Protein 7TVW (pdb70)

Solvent-accessible surface area: 10903 Å² total; per-residue (Å²): 93,40,20,92,27,0,22,24,99,74,58,42,81,46,169,89,15,0,0,0,0,0,3,16,0,7,16,28,58,16,2,88,74,0,23,74,53,0,28,144,39,0,50,0,0,4,0,2,0,18,1,0,18,34,4,171,64,52,109,83,15,68,68,92,102,6,103,44,7,66,22,0,0,67,10,0,16,42,0,0,92,80,50,189,16,38,71,0,8,0,0,0,1,7,1,0,0,2,2,0,0,10,0,2,56,73,75,73,88,18,6,62,35,0,0,0,0,0,0,1,0,42,8,18,38,53,173,133,13,109,0,35,28,82,59,142,51,7,85,84,31,24,92,38,2,49,94,87,22,109,45,18,0,57,98,27,0,64,98,2,4,4,98,136,28,78,128,0,14,97,100,8,20,122,12,0,77,99,5,66,58,118,7,0,52,16,0,0,118,27,3,17,35,10,69,29,59,148,30,0,39,104,0,75,11,45,0,26,0,0,1,0,13,102,12,74,16,1,24,59,47,0,0,115,40,0,63,116,98,9,165,19,172,24,51,27,28,56,8,153,81,0,66,5,10,10,1,0,8,23,4,49,123,76,0,10,35,11,0,139,148,32,9,150,47

GO terms:
  GO:0005634 nucleus (C, IDA)
  GO:0005737 cytoplasm (C, IDA)

Radius of gyration: 16.85 Å; Cα contacts (8 Å, |Δi|>4): 579; chains: 1; bounding box: 44×42×41 Å

Sequence (265 aa):
GLASSAMNAKIIGSGERSMVLAHGFGGDQSVWDKIIPVLSQSFKVLVFDWLFSGAIKDQTLYDPSKYNSLDVFSDDLIALMEELKFGPVVFVGHSMSGVIGCAASIKRPDLFTNLLLLIAASPRYINSEDYKKGGFESKDIDTIITSIGSNNYEAWAVDFSSFVVDSRDSLSVQRFEKSSLKKMMKPETALALAKIVFGSDEREILGQVSVPCCHVIQPGNNDVVVPVSVAYFMQEKIKGKSSTVEIIEDAIGHFPQMTSHLELLGVMRRLLEF

Nearest PDB structures (foldseek):
  7tvw-assembly1_A  TM=1.004E+00  e=8.094E-56  Arabidopsis thaliana
  7ukb-assembly1_A  TM=9.855E-01  e=6.164E-35  synthetic construct
  4dnp-assembly1_A  TM=9.836E-01  e=6.057E-33  Petunia x hybrida
  6uh8-assembly1_A  TM=9.847E-01  e=6.824E-33  Petunia x hybrida
  6uh9-assembly2_B  TM=9.784E-01  e=9.756E-33  Petunia x hybrida

Secondary structure (DSSP, 8-state):
-HHHHTT-EEEE-SS-EEEEE--TT--GGGGTTTHHHHHHHSEEEE---TTSTT-S-TT---TTT--STHHHHHHHHHHHHHTT--SEEEEEETHHHHHHHHHHHH-GGGEEEEEEES--S--B--SS---SB-HHHHHHHHHHHTT-HHHHHHHHHHHHB-TT-HHHHHHHHHHHHHS-HHHHHHHHHHHHT---GGGGGG--S-EEEEEEEE-TTS-HHHHHHHHHH-SS-EEEEEEEEEEBS-HHHHSHHHHHHHHHHHHT-

Organism: Arabidopsis thaliana (NCBI:txid3702)

Foldseek 3Di:
DLCVQFVKDWAADDDAAEEEAEDALAAQCLLVVPVVVVNPPYRYIGTHDLQWLPGPDNVPDDLVQVVALQSVLVSVVVNCVVVVHALHAYEYAESGQVSVQSNCLVPVRNYQEYEYALYFQAQDDDPVDHNQDHPVVLVVLLVCLVPPNLVSLLVVLCQFADPVCVVSSVNSSVRNVSGDSVSSSSVSCRRHGGHSLQSQLSRAREYEYEYELEESRGDPVRSVSSCVNHNHHYYYHYLNPGYGRRCSNVVVVSVVVVVCVVVVD

InterPro domains:
  IPR000073 Alpha/beta hydrolase fold-1 [PF00561] (26-258)
  IPR029058 Alpha/Beta hydrolase fold [G3DSA:3.40.50.1820] (7-272)
  IPR029058 Alpha/Beta hydrolase fold [SSF53474] (16-271)

B-factor: mean 20.91, std 11.45, range [6.43, 103.46]

Structure (mmCIF, N/CA/C/O backbone):
data_7TVW
#
_entry.id   7TVW
#
_cell.length_a   79.560
_cell.length_b   84.590
_cell.length_c   76.880
_cell.angle_alpha   90.000
_cell.angle_beta   90.000
_cell.angle_gamma   90.000
#
_symmetry.space_group_name_H-M   'C 2 2 21'
#
loop_
_entity.id
_entity.type
_entity.pdbx_description
1 polymer 'Alpha/beta-Hydrolases superfamily protein'
2 water water
#
loop_
_atom_site.group_PDB
_atom_site.id
_atom_site.type_symbol
_atom_site.label_atom_id
_atom_site.label_alt_id
_atom_site.label_comp_id
_atom_site.label_asym_id
_atom_site.label_entity_id
_atom_site.label_seq_id
_atom_site.pdbx_PDB_ins_code
_atom_site.Cartn_x
_atom_site.Cartn_y
_atom_site.Cartn_z
_atom_site.occupancy
_atom_site.B_iso_or_equiv
_atom_site.auth_seq_id
_atom_site.auth_comp_id
_atom_site.auth_asym_id
_atom_site.auth_atom_id
_atom_site.pdbx_PDB_model_num
ATOM 1 N N . GLY A 1 11 ? -0.159 -2.906 -3.757 1.00 42.79 9 GLY A N 1
ATOM 2 C CA . GLY A 1 11 ? 0.384 -4.235 -3.967 1.00 42.12 9 GLY A CA 1
ATOM 3 C C . GLY A 1 11 ? -0.640 -5.169 -4.586 1.00 44.82 9 GLY A C 1
ATOM 4 O O . GLY A 1 11 ? -0.398 -6.382 -4.705 1.00 29.04 9 GLY A O 1
ATOM 5 N N . LEU A 1 12 ? -1.779 -4.610 -4.998 1.00 21.99 10 LEU A N 1
ATOM 6 C CA . LEU A 1 12 ? -2.859 -5.447 -5.519 1.00 17.89 10 LEU A CA 1
ATOM 7 C C . LEU A 1 12 ? -2.487 -6.063 -6.866 1.00 15.54 10 LEU A C 1
ATOM 8 O O . LEU A 1 12 ? -2.816 -7.222 -7.126 1.00 15.83 10 LEU A O 1
ATOM 13 N N . ALA A 1 13 ? -1.797 -5.310 -7.722 1.00 15.33 11 ALA A N 1
ATOM 14 C CA . ALA A 1 13 ? -1.507 -5.833 -9.064 1.00 14.72 11 ALA A CA 1
ATOM 15 C C . ALA A 1 13 ? -0.682 -7.119 -9.029 1.00 18.63 11 ALA A C 1
ATOM 16 O O . ALA A 1 13 ? -0.964 -8.059 -9.766 1.00 15.53 11 ALA A O 1
ATOM 18 N N . SER A 1 14 ? 0.314 -7.187 -8.155 1.00 15.60 12 SER A N 1
ATOM 19 C CA A SER A 1 14 ? 1.159 -8.367 -8.053 0.36 14.81 12 SER A CA 1
ATOM 20 C CA B SER A 1 14 ? 1.147 -8.381 -8.099 0.64 14.76 12 SER A CA 1
ATOM 21 C C . SER A 1 14 ? 0.388 -9.552 -7.479 1.00 14.99 12 SER A C 1
ATOM 22 O O . SER A 1 14 ? 0.441 -10.659 -7.998 1.00 16.36 12 SER A O 1
ATOM 27 N N . ALA A 1 15 ? -0.330 -9.307 -6.388 1.00 16.95 13 ALA A N 1
ATOM 28 C CA . ALA A 1 15 ? -1.074 -10.377 -5.736 1.00 16.54 13 ALA A CA 1
ATOM 29 C C . ALA A 1 15 ? -2.157 -10.953 -6.638 1.00 14.33 13 ALA A C 1
ATOM 30 O O . ALA A 1 15 ? -2.365 -12.169 -6.676 1.00 15.60 13 ALA A O 1
ATOM 32 N N . MET A 1 16 ? -2.819 -10.075 -7.393 1.00 13.59 14 MET A N 1
ATOM 33 C CA . MET A 1 16 ? -3.903 -10.489 -8.286 1.00 12.89 14 MET A CA 1
ATOM 34 C C . MET A 1 16 ? -3.420 -10.887 -9.683 1.00 15.37 14 MET A C 1
ATOM 35 O O . MET A 1 16 ? -4.238 -11.095 -10.585 1.00 14.66 14 MET A O 1
ATOM 40 N N . ASN A 1 17 ? -2.105 -11.016 -9.855 1.00 12.94 15 ASN A N 1
ATOM 41 C CA . ASN A 1 17 ? -1.524 -11.478 -11.128 1.00 10.09 15 ASN A CA 1
ATOM 42 C C . ASN A 1 17 ? -2.048 -10.654 -12.305 1.00 13.50 15 ASN A C 1
ATOM 43 O O . ASN A 1 17 ? -2.347 -11.182 -13.375 1.00 12.77 15 ASN A O 1
ATOM 48 N N . ALA A 1 18 ? -2.153 -9.348 -12.085 1.00 12.00 16 ALA A N 1
ATOM 49 C CA . ALA A 1 18 ? -2.761 -8.458 -13.062 1.00 12.54 16 ALA A CA 1
ATOM 50 C C . ALA A 1 18 ? -1.825 -8.242 -14.236 1.00 15.07 16 ALA A C 1
ATOM 51 O O . ALA A 1 18 ? -0.615 -8.076 -14.065 1.00 14.86 16 ALA A O 1
ATOM 53 N N . LYS A 1 19 ? -2.416 -8.240 -15.427 1.00 14.26 17 LYS A N 1
ATOM 54 C CA . LYS A 1 19 ? -1.681 -8.049 -16.670 1.00 15.34 17 LYS A CA 1
ATOM 55 C C . LYS A 1 19 ? -2.508 -7.168 -17.575 1.00 12.17 17 LYS A C 1
ATOM 56 O O . LYS A 1 19 ? -3.722 -7.320 -17.633 1.00 12.18 17 LYS A O 1
ATOM 62 N N . ILE A 1 20 ? -1.852 -6.263 -18.294 1.00 12.30 18 ILE A N 1
ATOM 63 C CA . ILE A 1 20 ? -2.544 -5.510 -19.347 1.00 13.17 18 ILE A CA 1
ATOM 64 C C . ILE A 1 20 ? -2.053 -6.018 -20.688 1.00 13.05 18 ILE A C 1
ATOM 65 O O . ILE A 1 20 ? -0.876 -5.918 -20.983 1.00 13.08 18 ILE A O 1
ATOM 70 N N . ILE A 1 21 ? -2.972 -6.583 -21.469 1.00 11.70 19 ILE A N 1
ATOM 71 C CA . ILE A 1 21 ? -2.643 -7.297 -22.700 1.00 11.92 19 ILE A CA 1
ATOM 72 C C . ILE A 1 21 ? -3.168 -6.520 -23.898 1.00 15.93 19 ILE A C 1
ATOM 73 O O . ILE A 1 21 ? -4.347 -6.211 -23.966 1.00 19.14 19 ILE A O 1
ATOM 78 N N . GLY A 1 22 ? -2.293 -6.192 -24.840 1.00 14.99 20 GLY A N 1
ATOM 79 C CA . GLY A 1 22 ? -2.741 -5.472 -26.019 1.00 15.51 20 GLY A CA 1
ATOM 80 C C . GLY A 1 22 ? -2.289 -4.028 -26.025 1.00 15.99 20 GLY A C 1
ATOM 81 O O . GLY A 1 22 ? -1.427 -3.632 -25.243 1.00 22.63 20 GLY A O 1
ATOM 82 N N . SER A 1 23 ? -2.881 -3.225 -26.900 1.00 17.22 21 SER A N 1
ATOM 83 C CA . SER A 1 23 ? -2.453 -1.842 -27.042 1.00 13.56 21 SER A CA 1
ATOM 84 C C . SER A 1 23 ? -3.572 -0.972 -27.591 1.00 14.08 21 SER A C 1
ATOM 85 O O . SER A 1 23 ? -4.635 -1.466 -27.967 1.00 20.70 21 SER A O 1
ATOM 88 N N . GLY A 1 24 ? -3.322 0.327 -27.634 1.00 18.61 22 GLY A N 1
ATOM 89 C CA . GLY A 1 24 ? -4.251 1.227 -28.283 1.00 17.76 22 GLY A CA 1
ATOM 90 C C . GLY A 1 24 ? -5.060 2.048 -27.317 1.00 18.97 22 GLY A C 1
ATOM 91 O O . GLY A 1 24 ? -4.801 2.042 -26.112 1.00 25.40 22 GLY A O 1
ATOM 92 N N . GLU A 1 25 ? -6.067 2.735 -27.841 1.00 19.37 23 GLU A N 1
ATOM 93 C CA . GLU A 1 25 ? -6.808 3.690 -27.033 1.00 23.06 23 GLU A CA 1
ATOM 94 C C . GLU A 1 25 ? -8.083 3.154 -26.388 1.00 17.18 23 GLU A C 1
ATOM 95 O O . GLU A 1 25 ? -8.730 3.872 -25.627 1.00 25.50 23 GLU A O 1
ATOM 101 N N . ARG A 1 26 ? -8.436 1.903 -26.653 1.00 14.30 24 ARG A N 1
ATOM 102 C CA . ARG A 1 26 ? -9.621 1.327 -26.043 1.00 13.92 24 ARG A CA 1
ATOM 103 C C . ARG A 1 26 ? -9.194 0.453 -24.874 1.00 14.99 24 ARG A C 1
ATOM 104 O O . ARG A 1 26 ? -8.250 -0.316 -24.995 1.00 20.32 24 ARG A O 1
ATOM 112 N N . SER A 1 27 ? -9.868 0.591 -23.736 1.00 11.95 25 SER A N 1
ATOM 113 C CA . SER A 1 27 ? -9.507 -0.174 -22.556 1.00 11.55 25 SER A CA 1
ATOM 114 C C . SER A 1 27 ? -10.635 -1.088 -22.138 1.00 12.50 25 SER A C 1
ATOM 115 O O . SER A 1 27 ? -11.806 -0.697 -22.138 1.00 12.82 25 SER A O 1
ATOM 118 N N . MET A 1 28 ? -10.267 -2.307 -21.760 1.00 11.91 26 MET A N 1
ATOM 119 C CA . MET A 1 28 ? -11.223 -3.328 -21.373 1.00 10.46 26 MET A CA 1
ATOM 120 C C . MET A 1 28 ? -10.720 -4.044 -20.128 1.00 12.18 26 MET A C 1
ATOM 121 O O . MET A 1 28 ? -9.517 -4.112 -19.896 1.00 12.56 26 MET A O 1
ATOM 126 N N . VAL A 1 29 ? -11.650 -4.553 -19.321 1.00 11.40 27 VAL A N 1
ATOM 127 C CA . VAL A 1 29 ? -11.328 -5.418 -18.184 1.00 9.52 27 VAL A CA 1
ATOM 128 C C . VAL A 1 29 ? -12.092 -6.727 -18.353 1.00 10.27 27 VAL A C 1
ATOM 129 O O . VAL A 1 29 ? -13.277 -6.691 -18.676 1.00 11.30 27 VAL A O 1
ATOM 133 N N . LEU A 1 30 ? -11.417 -7.870 -18.179 1.00 10.59 28 LEU A N 1
ATOM 134 C CA . LEU A 1 30 ? -12.084 -9.173 -18.149 1.00 10.78 28 LEU A CA 1
ATOM 135 C C . LEU A 1 30 ? -11.975 -9.707 -16.743 1.00 11.61 28 LEU A C 1
ATOM 136 O O . LEU A 1 30 ? -10.866 -9.868 -16.239 1.00 12.46 28 LEU A O 1
ATOM 141 N N . ALA A 1 31 ? -13.118 -9.985 -16.115 1.00 10.96 29 ALA A N 1
ATOM 142 C CA . ALA A 1 31 ? -13.156 -10.416 -14.725 1.00 10.09 29 ALA A CA 1
ATOM 143 C C . ALA A 1 31 ? -13.842 -11.779 -14.610 1.00 10.50 29 ALA A C 1
ATOM 144 O O . ALA A 1 31 ? -15.031 -11.918 -14.920 1.00 11.48 29 ALA A O 1
ATOM 146 N N . HIS A 1 32 ? -13.088 -12.779 -14.155 1.00 10.45 30 HIS A N 1
ATOM 147 C CA . HIS A 1 32 ? -13.586 -14.152 -14.048 1.00 11.97 30 HIS A CA 1
ATOM 148 C C . HIS A 1 32 ? -14.557 -14.314 -12.878 1.00 12.36 30 HIS A C 1
ATOM 149 O O . HIS A 1 32 ? -14.717 -13.407 -12.034 1.00 11.98 30 HIS A O 1
ATOM 156 N N . GLY A 1 33 ? -15.200 -15.477 -12.828 1.00 11.98 31 GLY A N 1
ATOM 157 C CA . GLY A 1 33 ? -16.205 -15.765 -11.822 1.00 13.42 31 GLY A CA 1
ATOM 158 C C . GLY A 1 33 ? -15.780 -16.739 -10.735 1.00 11.26 31 GLY A C 1
ATOM 159 O O . GLY A 1 33 ? -14.592 -17.016 -10.529 1.00 11.58 31 GLY A O 1
ATOM 160 N N . PHE A 1 34 ? -16.780 -17.290 -10.054 1.00 12.24 32 PHE A N 1
ATOM 161 C CA . PHE A 1 34 ? -16.571 -18.203 -8.944 1.00 14.03 32 PHE A CA 1
ATOM 162 C C . PHE A 1 34 ? -15.623 -19.343 -9.275 1.00 14.29 32 PHE A C 1
ATOM 163 O O . PHE A 1 34 ? -15.817 -20.056 -10.254 1.00 16.56 32 PHE A O 1
ATOM 171 N N . GLY A 1 35 ? -14.587 -19.489 -8.458 1.00 16.85 33 GLY A N 1
ATOM 172 C CA . GLY A 1 35 ? -13.701 -20.629 -8.562 1.00 26.21 33 GLY A CA 1
ATOM 173 C C . GLY A 1 35 ? -12.693 -20.584 -9.685 1.00 24.96 33 GLY A C 1
ATOM 174 O O . GLY A 1 35 ? -11.927 -21.522 -9.878 1.00 29.19 33 GLY A O 1
ATOM 175 N N . GLY A 1 36 ? -12.680 -19.494 -10.440 1.00 15.71 34 GLY A N 1
ATOM 176 C CA . GLY A 1 36 ? -11.851 -19.445 -11.620 1.00 16.43 34 GLY A CA 1
ATOM 177 C C . GLY A 1 36 ? -10.548 -18.706 -11.469 1.00 13.65 34 GLY A C 1
ATOM 178 O O . GLY A 1 36 ? -10.037 -18.507 -10.363 1.00 14.65 34 GLY A O 1
ATOM 179 N N . ASP A 1 37 ? -10.009 -18.317 -12.618 1.00 14.10 35 ASP A N 1
ATOM 180 C CA . ASP A 1 37 ? -8.804 -17.527 -12.710 1.00 12.81 35 ASP A CA 1
ATOM 181 C C . ASP A 1 37 ? -8.790 -16.924 -14.107 1.00 14.82 35 ASP A C 1
ATOM 182 O O . ASP A 1 37 ? -9.681 -17.199 -14.923 1.00 13.13 35 ASP A O 1
ATOM 187 N N . GLN A 1 38 ? -7.800 -16.094 -14.388 1.00 12.94 36 GLN A N 1
ATOM 188 C CA . GLN A 1 38 ? -7.817 -15.337 -15.628 1.00 10.63 36 GLN A CA 1
ATOM 189 C C . GLN A 1 38 ? -7.675 -16.194 -16.880 1.00 12.33 36 GLN A C 1
ATOM 190 O O . GLN A 1 38 ? -7.953 -15.717 -17.977 1.00 12.53 36 GLN A O 1
ATOM 196 N N . SER A 1 39 ? -7.235 -17.442 -16.724 1.00 12.17 37 SER A N 1
ATOM 197 C CA . SER A 1 39 ? -7.060 -18.306 -17.895 1.00 12.29 37 SER A CA 1
ATOM 198 C C . SER A 1 39 ? -8.385 -18.697 -18.508 1.00 13.86 37 SER A C 1
ATOM 199 O O . SER A 1 39 ? -8.408 -19.212 -19.629 1.00 11.57 37 SER A O 1
ATOM 202 N N . VAL A 1 40 ? -9.495 -18.435 -17.821 1.00 11.58 38 VAL A N 1
ATOM 203 C CA . VAL A 1 40 ? -10.808 -18.699 -18.402 1.00 11.22 38 VAL A CA 1
ATOM 204 C C . VAL A 1 40 ? -11.038 -17.885 -19.678 1.00 12.56 38 VAL A C 1
ATOM 205 O O . VAL A 1 40 ? -11.896 -18.214 -20.497 1.00 13.71 38 VAL A O 1
ATOM 209 N N . TRP A 1 41 ? -10.255 -16.825 -19.848 1.00 10.13 39 TRP A N 1
ATOM 210 C CA . TRP A 1 41 ? -10.412 -15.916 -20.974 1.00 10.26 39 TRP A CA 1
ATOM 211 C C . TRP A 1 41 ? -9.510 -16.286 -22.141 1.00 11.87 39 TRP A C 1
ATOM 212 O O . TRP A 1 41 ? -9.474 -15.567 -23.125 1.00 11.71 39 TRP A O 1
ATOM 223 N N . ASP A 1 42 ? -8.778 -17.387 -22.021 1.00 12.77 40 ASP A N 1
ATOM 224 C CA . ASP A 1 42 ? -7.726 -17.693 -22.985 1.00 13.05 40 ASP A CA 1
ATOM 225 C C . ASP A 1 42 ? -8.212 -17.758 -24.435 1.00 13.33 40 ASP A C 1
ATOM 226 O O . ASP A 1 42 ? -7.490 -17.345 -25.341 1.00 15.36 40 ASP A O 1
ATOM 231 N N . LYS A 1 43 ? -9.421 -18.247 -24.667 1.00 10.54 41 LYS A N 1
ATOM 232 C CA . LYS A 1 43 ? -9.849 -18.362 -26.071 1.00 11.82 41 LYS A CA 1
ATOM 233 C C . LYS A 1 43 ? -10.199 -17.029 -26.720 1.00 12.19 41 LYS A C 1
ATOM 234 O O . LYS A 1 43 ? -10.095 -16.907 -27.940 1.00 14.43 41 LYS A O 1
ATOM 240 N N . ILE A 1 44 ? -10.618 -16.029 -25.948 1.00 11.25 42 ILE A N 1
ATOM 241 C CA . ILE A 1 44 ? -11.044 -14.777 -26.565 1.00 13.49 42 ILE A CA 1
ATOM 242 C C . ILE A 1 44 ? -10.028 -13.643 -26.420 1.00 11.50 42 ILE A C 1
ATOM 243 O O . ILE A 1 44 ? -10.115 -12.636 -27.127 1.00 12.67 42 ILE A O 1
ATOM 248 N N . ILE A 1 45 ? -9.047 -13.805 -25.530 1.00 11.73 43 ILE A N 1
ATOM 249 C CA . ILE A 1 45 ? -8.066 -12.745 -25.362 1.00 12.53 43 ILE A CA 1
ATOM 250 C C . ILE A 1 45 ? -7.222 -12.444 -26.637 1.00 14.56 43 ILE A C 1
ATOM 251 O O . ILE A 1 45 ? -6.900 -11.282 -26.874 1.00 14.95 43 ILE A O 1
ATOM 256 N N . PRO A 1 46 ? -6.923 -13.446 -27.495 1.00 14.86 44 PRO A N 1
ATOM 257 C CA . PRO A 1 46 ? -6.161 -13.063 -28.698 1.00 14.48 44 PRO A CA 1
ATOM 258 C C . PRO A 1 46 ? -6.893 -12.064 -29.587 1.00 16.51 44 PRO A C 1
ATOM 259 O O . PRO A 1 46 ? -6.295 -11.063 -29.990 1.00 18.13 44 PRO A O 1
ATOM 263 N N . VAL A 1 47 ? -8.172 -12.294 -29.856 1.00 14.75 45 VAL A N 1
ATOM 264 C CA . VAL A 1 47 ? -8.904 -11.365 -30.710 1.00 14.06 45 VAL A CA 1
ATOM 265 C C . VAL A 1 47 ? -9.136 -10.037 -29.992 1.00 13.98 45 VAL A C 1
ATOM 266 O O . VAL A 1 47 ? -8.922 -8.967 -30.564 1.00 14.43 45 VAL A O 1
ATOM 270 N N . LEU A 1 48 ? -9.506 -10.091 -28.717 1.00 12.93 46 LEU A N 1
ATOM 271 C CA . LEU A 1 48 ? -9.783 -8.849 -28.017 1.00 12.31 46 LEU A CA 1
ATOM 272 C C . LEU A 1 48 ? -8.535 -7.969 -27.935 1.00 14.72 46 LEU A C 1
ATOM 273 O O . LEU A 1 48 ? -8.643 -6.749 -28.003 1.00 13.58 46 LEU A O 1
ATOM 278 N N . SER A 1 49 ? -7.359 -8.584 -27.791 1.00 15.00 47 SER A N 1
ATOM 279 C CA . SER A 1 49 ? -6.134 -7.798 -27.628 1.00 15.42 47 SER A CA 1
ATOM 280 C C . SER A 1 49 ? -5.680 -7.151 -28.940 1.00 15.91 47 SER A C 1
ATOM 281 O O . SER A 1 49 ? -4.778 -6.310 -28.941 1.00 16.42 47 SER A O 1
ATOM 284 N N . GLN A 1 50 ? -6.333 -7.501 -30.046 1.00 16.59 48 GLN A N 1
ATOM 285 C CA . GLN A 1 50 ? -6.082 -6.819 -31.316 1.00 16.29 48 GLN A CA 1
ATOM 286 C C . GLN A 1 50 ? -6.730 -5.440 -31.343 1.00 16.38 48 GLN A C 1
ATOM 287 O O . GLN A 1 50 ? -6.285 -4.546 -32.069 1.00 19.80 48 GLN A O 1
ATOM 293 N N . SER A 1 51 ? -7.779 -5.270 -30.543 1.00 14.49 49 SER A N 1
ATOM 294 C CA . SER A 1 51 ? -8.598 -4.062 -30.589 1.00 13.50 49 SER A CA 1
ATOM 295 C C . SER A 1 51 ? -8.630 -3.262 -29.282 1.00 13.38 49 SER A C 1
ATOM 296 O O . SER A 1 51 ? -9.063 -2.112 -29.287 1.00 16.36 49 SER A O 1
ATOM 299 N N . PHE A 1 52 ? -8.190 -3.873 -28.179 1.00 12.29 50 PHE A N 1
ATOM 300 C CA . PHE A 1 52 ? -8.289 -3.290 -26.842 1.00 14.31 50 PHE A CA 1
ATOM 301 C C . PHE A 1 52 ? -6.998 -3.486 -26.078 1.00 11.26 50 PHE A C 1
ATOM 302 O O . PHE A 1 52 ? -6.281 -4.455 -26.337 1.00 13.40 50 PHE A O 1
ATOM 310 N N . LYS A 1 53 ? -6.727 -2.597 -25.119 1.00 13.21 51 LYS A N 1
ATOM 311 C CA . LYS A 1 53 ? -5.805 -2.901 -24.017 1.00 14.63 51 LYS A CA 1
ATOM 312 C C . LYS A 1 53 ? -6.666 -3.615 -23.013 1.00 12.42 51 LYS A C 1
ATOM 313 O O . LYS A 1 53 ? -7.657 -3.024 -22.559 1.00 13.96 51 LYS A O 1
ATOM 319 N N . VAL A 1 54 ? -6.308 -4.845 -22.668 1.00 12.96 52 VAL A N 1
ATOM 320 C CA . VAL A 1 54 ? -7.169 -5.672 -21.826 1.00 10.59 52 VAL A CA 1
ATOM 321 C C . VAL A 1 54 ? -6.529 -5.983 -20.483 1.00 10.96 52 VAL A C 1
ATOM 322 O O . VAL A 1 54 ? -5.504 -6.661 -20.428 1.00 12.88 52 VAL A O 1
ATOM 326 N N . LEU A 1 55 ? -7.153 -5.495 -19.415 1.00 10.70 53 LEU A N 1
ATOM 327 C CA . LEU A 1 55 ? -6.745 -5.848 -18.053 1.00 11.43 53 LEU A CA 1
ATOM 328 C C . LEU A 1 55 ? -7.371 -7.170 -17.659 1.00 11.10 53 LEU A C 1
ATOM 329 O O . LEU A 1 55 ? -8.588 -7.297 -17.690 1.00 11.27 53 LEU A O 1
ATOM 334 N N . VAL A 1 56 ? -6.538 -8.168 -17.363 1.00 10.16 54 VAL A N 1
ATOM 335 C CA . VAL A 1 56 ? -7.011 -9.440 -16.807 1.00 9.55 54 VAL A CA 1
ATOM 336 C C . VAL A 1 56 ? -6.336 -9.608 -15.455 1.00 9.09 54 VAL A C 1
ATOM 337 O O . VAL A 1 56 ? -5.265 -9.041 -15.209 1.00 12.73 54 VAL A O 1
ATOM 341 N N . PHE A 1 57 ? -6.966 -10.375 -14.574 1.00 10.97 55 PHE A N 1
ATOM 342 C CA . PHE A 1 57 ? -6.455 -10.551 -13.216 1.00 9.67 55 PHE A CA 1
ATOM 343 C C . PHE A 1 57 ? -7.154 -11.724 -12.577 1.00 12.27 55 PHE A C 1
ATOM 344 O O . PHE A 1 57 ? -8.149 -12.231 -13.100 1.00 12.24 55 PHE A O 1
ATOM 352 N N . ASP A 1 58 ? -6.647 -12.124 -11.412 1.00 10.66 56 ASP A N 1
ATOM 353 C CA . ASP A 1 58 ? -7.274 -13.151 -10.584 1.00 8.93 56 ASP A CA 1
ATOM 354 C C . ASP A 1 58 ? -7.859 -12.492 -9.356 1.00 9.90 56 ASP A C 1
ATOM 355 O O . ASP A 1 58 ? -7.150 -11.754 -8.676 1.00 12.47 56 ASP A O 1
ATOM 360 N N . TRP A 1 59 ? -9.135 -12.734 -9.063 1.00 9.68 57 TRP A N 1
ATOM 361 C CA . TRP A 1 59 ? -9.676 -12.291 -7.775 1.00 12.27 57 TRP A CA 1
ATOM 362 C C . TRP A 1 59 ? -8.906 -12.965 -6.636 1.00 10.27 57 TRP A C 1
ATOM 363 O O . TRP A 1 59 ? -8.381 -14.077 -6.800 1.00 9.70 57 TRP A O 1
ATOM 374 N N . LEU A 1 60 ? -8.842 -12.304 -5.478 1.00 11.27 58 LEU A N 1
ATOM 375 C CA . LEU A 1 60 ? -8.027 -12.837 -4.381 1.00 11.69 58 LEU A CA 1
ATOM 376 C C . LEU A 1 60 ? -8.523 -14.166 -3.774 1.00 12.44 58 LEU A C 1
ATOM 377 O O . LEU A 1 60 ? -7.782 -14.807 -3.029 1.00 14.69 58 LEU A O 1
ATOM 382 N N . PHE A 1 61 ? -9.715 -14.634 -4.144 1.00 12.21 59 PHE A N 1
ATOM 383 C CA . PHE A 1 61 ? -10.120 -15.996 -3.764 1.00 13.04 59 PHE A CA 1
ATOM 384 C C . PHE A 1 61 ? -9.538 -17.094 -4.654 1.00 13.31 59 PHE A C 1
ATOM 385 O O . PHE A 1 61 ? -9.657 -18.271 -4.347 1.00 12.96 59 PHE A O 1
ATOM 393 N N . SER A 1 62 ? -8.965 -16.712 -5.790 1.00 11.76 60 SER A N 1
ATOM 394 C CA . SER A 1 62 ? -8.593 -17.690 -6.809 1.00 11.98 60 SER A CA 1
ATOM 395 C C . SER A 1 62 ? -7.526 -18.662 -6.335 1.00 12.89 60 SER A C 1
ATOM 396 O O . SER A 1 62 ? -6.662 -18.306 -5.540 1.00 12.62 60 SER A O 1
ATOM 399 N N . GLY A 1 63 ? -7.568 -19.883 -6.865 1.00 12.93 61 GLY A N 1
ATOM 400 C CA . GLY A 1 63 ? -6.494 -20.830 -6.653 1.00 15.03 61 GLY A CA 1
ATOM 401 C C . GLY A 1 63 ? -5.184 -20.365 -7.262 1.00 14.17 61 GLY A C 1
ATOM 402 O O . GLY A 1 63 ? -4.115 -20.878 -6.924 1.00 17.04 61 GLY A O 1
ATOM 403 N N . ALA A 1 64 ? -5.255 -19.384 -8.159 1.00 14.56 62 ALA A N 1
ATOM 404 C CA . ALA A 1 64 ? -4.069 -18.877 -8.827 1.00 13.74 62 ALA A CA 1
ATOM 405 C C . ALA A 1 64 ? -3.294 -17.869 -8.001 1.00 13.41 62 ALA A C 1
ATOM 406 O O . ALA A 1 64 ? -2.187 -17.473 -8.378 1.00 16.71 62 ALA A O 1
ATOM 408 N N . ILE A 1 65 ? -3.867 -17.425 -6.886 1.00 14.15 63 ILE A N 1
ATOM 409 C CA . ILE A 1 65 ? -3.158 -16.491 -6.020 1.00 15.76 63 ILE A CA 1
ATOM 410 C C . ILE A 1 65 ? -2.014 -17.261 -5.378 1.00 19.19 63 ILE A C 1
ATOM 411 O O . ILE A 1 65 ? -2.214 -18.372 -4.857 1.00 20.32 63 ILE A O 1
ATOM 416 N N . LYS A 1 66 ? -0.808 -16.709 -5.451 1.00 18.49 64 LYS A N 1
ATOM 417 C CA . LYS A 1 66 ? 0.368 -17.441 -4.975 1.00 22.48 64 LYS A CA 1
ATOM 418 C C . LYS A 1 66 ? 0.309 -17.645 -3.465 1.00 23.72 64 LYS A C 1
ATOM 419 O O . LYS A 1 66 ? 0.558 -18.744 -2.958 1.00 26.73 64 LYS A O 1
ATOM 425 N N . ASP A 1 67 ? -0.064 -16.591 -2.757 1.00 24.58 65 ASP A N 1
ATOM 426 C CA . ASP A 1 67 ? -0.221 -16.659 -1.313 1.00 26.65 65 ASP A CA 1
ATOM 427 C C . ASP A 1 67 ? -1.675 -16.952 -0.949 1.00 21.64 65 ASP A C 1
ATOM 428 O O . ASP A 1 67 ? -2.507 -16.045 -0.906 1.00 22.12 65 ASP A O 1
ATOM 433 N N . GLN A 1 68 ? -1.968 -18.216 -0.664 1.00 21.38 66 GLN A N 1
ATOM 434 C CA . GLN A 1 68 ? -3.340 -18.631 -0.389 1.00 25.80 66 GLN A CA 1
ATOM 435 C C . GLN A 1 68 ? -3.830 -18.199 0.994 1.00 24.58 66 GLN A C 1
ATOM 436 O O . GLN A 1 68 ? -4.976 -18.452 1.355 1.00 22.61 66 GLN A O 1
ATOM 442 N N . THR A 1 69 ? -2.978 -17.517 1.749 1.00 28.99 67 THR A N 1
ATOM 443 C CA . THR A 1 69 ? -3.379 -17.029 3.063 1.00 27.50 67 THR A CA 1
ATOM 444 C C . THR A 1 69 ? -3.926 -15.602 3.032 1.00 25.64 67 THR A C 1
ATOM 445 O O . THR A 1 69 ? -4.402 -15.104 4.049 1.00 34.22 67 THR A O 1
ATOM 449 N N . LEU A 1 70 ? -3.861 -14.945 1.878 1.00 25.73 68 LEU A N 1
ATOM 450 C CA . LEU A 1 70 ? -4.309 -13.554 1.770 1.00 21.74 68 LEU A CA 1
ATOM 451 C C . LEU A 1 70 ? -5.820 -13.393 1.964 1.00 29.20 68 LEU A C 1
ATOM 452 O O . LEU A 1 70 ? -6.266 -12.449 2.614 1.00 34.44 68 LEU A O 1
ATOM 457 N N . TYR A 1 71 ? -6.607 -14.309 1.411 1.00 22.82 69 TYR A N 1
ATOM 458 C CA . TYR A 1 71 ? -8.064 -14.178 1.442 1.00 17.71 69 TYR A CA 1
ATOM 459 C C . TYR A 1 71 ? -8.635 -14.377 2.845 1.00 16.88 69 TYR A C 1
ATOM 460 O O . TYR A 1 71 ? -8.479 -15.435 3.441 1.00 24.62 69 TYR A O 1
ATOM 469 N N . ASP A 1 72 ? -9.308 -13.347 3.351 1.00 17.06 70 ASP A N 1
ATOM 470 C CA . ASP A 1 72 ? -9.878 -13.373 4.702 1.00 17.63 70 ASP A CA 1
ATOM 471 C C . ASP A 1 72 ? -11.401 -13.239 4.620 1.00 14.48 70 ASP A C 1
ATOM 472 O O . ASP A 1 72 ? -11.905 -12.192 4.233 1.00 14.69 70 ASP A O 1
ATOM 477 N N . PRO A 1 73 ? -12.144 -14.306 4.961 1.00 12.35 71 PRO A N 1
ATOM 478 C CA . PRO A 1 73 ? -13.609 -14.220 4.903 1.00 11.85 71 PRO A CA 1
ATOM 479 C C . PRO A 1 73 ? -14.185 -13.106 5.789 1.00 13.29 71 PRO A C 1
ATOM 480 O O . PRO A 1 73 ? -15.278 -12.633 5.502 1.00 15.20 71 PRO A O 1
ATOM 484 N N . SER A 1 74 ? -13.481 -12.707 6.848 1.00 13.73 72 SER A N 1
ATOM 485 C CA . SER A 1 74 ? -13.939 -11.578 7.659 1.00 14.28 72 SER A CA 1
ATOM 486 C C . SER A 1 74 ? -13.962 -10.279 6.865 1.00 13.30 72 SER A C 1
ATOM 487 O O . SER A 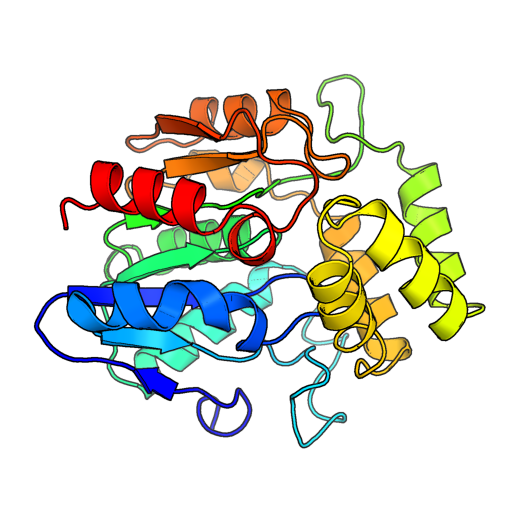1 74 ? -14.852 -9.457 7.056 1.00 14.68 72 SER A O 1
ATOM 490 N N . LYS A 1 75 ? -13.012 -10.119 5.944 1.00 14.82 73 LYS A N 1
ATOM 491 C CA . LYS A 1 75 ? -13.016 -8.970 5.031 1.00 14.00 73 LYS A CA 1
ATOM 492 C C . LYS A 1 75 ? -14.009 -9.190 3.899 1.00 15.22 73 LYS A C 1
ATOM 493 O O . LYS A 1 75 ? -14.828 -8.328 3.581 1.00 13.66 73 LYS A O 1
ATOM 499 N N . TYR A 1 76 ? -13.946 -10.377 3.302 1.00 13.46 74 TYR A N 1
ATOM 500 C CA . TYR A 1 76 ? -14.779 -10.693 2.155 1.00 14.55 74 TYR A CA 1
ATOM 501 C C . TYR A 1 76 ? -16.120 -11.264 2.589 1.00 17.93 74 TYR A C 1
ATOM 502 O O . TYR A 1 76 ? -16.416 -12.447 2.398 1.00 16.71 74 TYR A O 1
ATOM 511 N N . ASN A 1 77 ? -16.924 -10.413 3.216 1.00 17.44 75 ASN A N 1
ATOM 512 C CA . ASN A 1 77 ? -18.189 -10.852 3.777 1.00 15.04 75 ASN A CA 1
ATOM 513 C C . ASN A 1 77 ? -19.403 -10.383 2.988 1.00 14.40 75 ASN A C 1
ATOM 514 O O . ASN A 1 77 ? -20.536 -10.548 3.423 1.00 18.55 75 ASN A O 1
ATOM 519 N N . SER A 1 78 ? -19.153 -9.812 1.813 1.00 14.90 76 SER A N 1
ATOM 520 C CA . SER A 1 78 ? -20.204 -9.460 0.865 1.00 15.13 76 SER A CA 1
ATOM 521 C C . SER A 1 78 ? -19.572 -9.229 -0.500 1.00 14.07 76 SER A C 1
ATOM 522 O O . SER A 1 78 ? -18.368 -8.959 -0.605 1.00 16.39 76 SER A O 1
ATOM 525 N N . LEU A 1 79 ? -20.387 -9.313 -1.541 1.00 18.73 77 LEU A N 1
ATOM 526 C CA . LEU A 1 79 ? -19.896 -9.064 -2.891 1.00 15.89 77 LEU A CA 1
ATOM 527 C C . LEU A 1 79 ? -19.367 -7.639 -3.040 1.00 19.82 77 LEU A C 1
ATOM 528 O O . LEU A 1 79 ? -18.494 -7.381 -3.867 1.00 17.61 77 LEU A O 1
ATOM 533 N N . ASP A 1 80 ? -19.879 -6.725 -2.215 1.00 17.80 78 ASP A N 1
ATOM 534 C CA . ASP A 1 80 ? -19.484 -5.315 -2.258 1.00 18.04 78 ASP A CA 1
ATOM 535 C C . ASP A 1 80 ? -17.966 -5.112 -2.208 1.00 17.08 78 ASP A C 1
ATOM 536 O O . ASP A 1 80 ? -17.423 -4.220 -2.844 1.00 16.50 78 ASP A O 1
ATOM 541 N N . VAL A 1 81 ? -17.282 -5.947 -1.434 1.00 15.97 79 VAL A N 1
ATOM 542 C CA . VAL A 1 81 ? -15.851 -5.809 -1.235 1.00 14.04 79 VAL A CA 1
ATOM 543 C C . VAL A 1 81 ? -15.040 -5.986 -2.531 1.00 16.57 79 VAL A C 1
ATOM 544 O O . VAL A 1 81 ? -13.994 -5.352 -2.731 1.00 14.97 79 VAL A O 1
ATOM 548 N N . PHE A 1 82 ? -15.515 -6.856 -3.415 1.00 12.93 80 PHE A N 1
ATOM 549 C CA . PHE A 1 82 ? -14.802 -7.079 -4.668 1.00 11.04 80 PHE A CA 1
ATOM 550 C C . PHE A 1 82 ? -14.812 -5.860 -5.567 1.00 14.70 80 PHE A C 1
ATOM 551 O O . PHE A 1 82 ? -13.852 -5.648 -6.294 1.00 11.75 80 PHE A O 1
ATOM 559 N N . SER A 1 83 ? -15.871 -5.055 -5.540 1.00 13.23 81 SER A N 1
ATOM 560 C CA . SER A 1 83 ? -15.841 -3.876 -6.385 1.00 12.26 81 SER A CA 1
ATOM 561 C C . SER A 1 83 ? -14.839 -2.865 -5.848 1.00 14.97 81 SER A C 1
ATOM 562 O O . SER A 1 83 ? -14.239 -2.120 -6.621 1.00 12.73 81 SER A O 1
ATOM 565 N N . ASP A 1 84 ? -14.617 -2.846 -4.537 1.00 13.11 82 ASP A N 1
ATOM 566 C CA . ASP A 1 84 ? -13.553 -2.017 -4.000 1.00 12.42 82 ASP A CA 1
ATOM 567 C C . ASP A 1 84 ? -12.180 -2.481 -4.490 1.00 13.68 82 ASP A C 1
ATOM 568 O O . ASP A 1 84 ? -11.351 -1.655 -4.870 1.00 14.59 82 ASP A O 1
ATOM 573 N N . ASP A 1 85 ? -11.945 -3.795 -4.508 1.00 13.83 83 ASP A N 1
ATOM 574 C CA . ASP A 1 85 ? -10.687 -4.341 -5.020 1.00 11.16 83 ASP A CA 1
ATOM 575 C C . ASP A 1 85 ? -10.465 -3.974 -6.488 1.00 13.14 83 ASP A C 1
ATOM 576 O O . ASP A 1 85 ? -9.362 -3.617 -6.889 1.00 12.84 83 ASP A O 1
ATOM 581 N N . LEU A 1 86 ? -11.521 -4.098 -7.283 1.00 9.98 84 LEU A N 1
ATOM 582 C CA . LEU A 1 86 ? -11.469 -3.772 -8.701 1.00 10.14 84 LEU A CA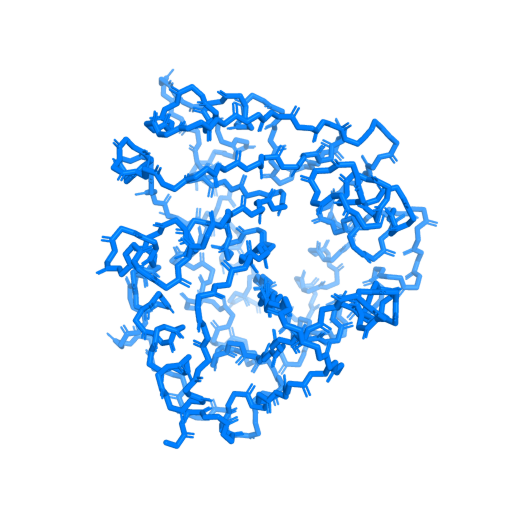 1
ATOM 583 C C . LEU A 1 86 ? -11.059 -2.320 -8.908 1.00 13.51 84 LEU A C 1
ATOM 584 O O . LEU A 1 86 ? -10.137 -2.032 -9.675 1.00 12.99 84 LEU A O 1
ATOM 589 N N . ILE A 1 87 ? -11.716 -1.410 -8.197 1.00 10.92 85 ILE A N 1
ATOM 590 C CA . ILE A 1 87 ? -11.407 -0.008 -8.358 1.00 11.79 85 ILE A CA 1
ATOM 591 C C . ILE A 1 87 ? -9.991 0.300 -7.890 1.00 12.78 85 ILE A C 1
ATOM 592 O O . ILE A 1 87 ? -9.262 1.039 -8.553 1.00 13.09 85 ILE A O 1
ATOM 597 N N . ALA A 1 88 ? -9.583 -0.291 -6.772 1.00 12.09 86 ALA A N 1
ATOM 598 C CA . ALA A 1 88 ? -8.244 -0.074 -6.263 1.00 12.72 86 ALA A CA 1
ATOM 599 C C . ALA A 1 88 ? -7.181 -0.560 -7.251 1.00 13.04 86 ALA A C 1
ATOM 600 O O . ALA A 1 88 ? -6.156 0.092 -7.435 1.00 15.76 86 ALA A O 1
ATOM 602 N N . LEU A 1 89 ? -7.446 -1.697 -7.885 1.00 13.39 87 LEU A N 1
ATOM 603 C CA . LEU A 1 89 ? -6.520 -2.238 -8.863 1.00 14.06 87 LEU A CA 1
ATOM 604 C C . LEU A 1 89 ? -6.413 -1.320 -10.080 1.00 14.07 87 LEU A C 1
ATOM 605 O O . LEU A 1 89 ? -5.309 -1.042 -10.555 1.00 12.53 87 LEU A O 1
ATOM 610 N N . MET A 1 90 ? -7.553 -0.844 -10.579 1.00 12.53 88 MET A N 1
ATOM 611 C CA . MET A 1 90 ? -7.569 0.049 -11.731 1.00 12.31 88 MET A CA 1
ATOM 612 C C . MET A 1 90 ? -6.832 1.338 -11.407 1.00 14.62 88 MET A C 1
ATOM 613 O O . MET A 1 90 ? -6.069 1.845 -12.223 1.00 14.12 88 MET A O 1
ATOM 618 N N . GLU A 1 91 ? -7.025 1.840 -10.196 1.00 14.22 89 GLU A N 1
ATOM 619 C CA . GLU A 1 91 ? -6.326 3.052 -9.781 1.00 14.82 89 GLU A CA 1
ATOM 620 C C . GLU A 1 91 ? -4.818 2.838 -9.702 1.00 14.47 89 GLU A C 1
ATOM 621 O O . GLU A 1 91 ? -4.033 3.679 -10.174 1.00 16.84 89 GLU A O 1
ATOM 627 N N . GLU A 1 92 ? -4.416 1.723 -9.099 1.00 14.55 90 GLU A N 1
ATOM 628 C CA . GLU A 1 92 ? -3.010 1.355 -8.988 1.00 15.12 90 GLU A CA 1
ATOM 629 C C . GLU A 1 92 ? -2.350 1.255 -10.363 1.00 17.37 90 GLU A C 1
ATOM 630 O O . GLU A 1 92 ? -1.171 1.581 -10.522 1.00 17.43 90 GLU A O 1
ATOM 636 N N . LEU A 1 93 ? -3.125 0.810 -11.351 1.00 13.06 91 LEU A N 1
ATOM 637 C CA . LEU A 1 93 ? -2.655 0.655 -12.725 1.00 12.51 91 LEU A CA 1
ATOM 638 C C . LEU A 1 93 ? -2.853 1.889 -13.589 1.00 14.84 91 LEU A C 1
ATOM 639 O O . LEU A 1 93 ? -2.437 1.896 -14.752 1.00 17.86 91 LEU A O 1
ATOM 644 N N . LYS A 1 94 ? -3.507 2.907 -13.035 1.00 16.42 92 LYS A N 1
ATOM 645 C CA . LYS A 1 94 ? -3.825 4.138 -13.770 1.00 16.19 92 LYS A CA 1
ATOM 646 C C . LYS A 1 94 ? -4.592 3.780 -15.034 1.00 15.53 92 LYS A C 1
ATOM 647 O O . LYS A 1 94 ? -4.343 4.295 -16.123 1.00 18.84 92 LYS A O 1
ATOM 653 N N . PHE A 1 95 ? -5.537 2.866 -14.860 1.00 13.76 93 PHE A N 1
ATOM 654 C CA . PHE A 1 95 ? -6.243 2.247 -15.963 1.00 17.32 93 PHE A CA 1
ATOM 655 C C . PHE A 1 95 ? -7.692 2.678 -15.966 1.00 16.26 93 PHE A C 1
ATOM 656 O O . PHE A 1 95 ? -8.363 2.610 -14.930 1.00 19.68 93 PHE A O 1
ATOM 664 N N . GLY A 1 96 ? -8.184 3.113 -17.120 1.00 15.57 94 GLY A N 1
ATOM 665 C CA . GLY A 1 96 ? -9.581 3.485 -17.232 1.00 16.78 94 GLY A CA 1
ATOM 666 C C . GLY A 1 96 ? -9.788 4.806 -17.950 1.00 19.09 94 GLY A C 1
ATOM 667 O O . GLY A 1 96 ? -8.826 5.551 -18.152 1.00 20.09 94 GLY A O 1
ATOM 668 N N . PRO A 1 97 ? -11.042 5.108 -18.326 1.00 14.61 95 PRO A N 1
ATOM 669 C CA . PRO A 1 97 ? -12.229 4.281 -18.115 1.00 14.18 95 PRO A CA 1
ATOM 670 C C . PRO A 1 97 ? -12.261 3.072 -19.026 1.00 12.69 95 PRO A C 1
ATOM 671 O O . PRO A 1 97 ? -11.555 3.025 -20.036 1.00 13.82 95 PRO A O 1
ATOM 675 N N . VAL A 1 98 ? -13.096 2.104 -18.672 1.00 11.80 96 VAL A N 1
ATOM 676 C CA . VAL A 1 98 ? -13.050 0.816 -19.360 1.00 11.61 96 VAL A CA 1
ATOM 677 C C . VAL A 1 98 ? -14.398 0.308 -19.827 1.00 12.16 96 VAL A C 1
ATOM 678 O O . VAL A 1 98 ? -15.443 0.661 -19.274 1.00 12.88 96 VAL A O 1
ATOM 682 N N . VAL A 1 99 ? -14.361 -0.563 -20.836 1.00 11.21 97 VAL A N 1
ATOM 683 C CA . VAL A 1 99 ? -15.436 -1.505 -21.049 1.00 11.95 97 VAL A CA 1
ATOM 684 C C . VAL A 1 99 ? -15.183 -2.653 -20.070 1.00 14.38 97 VAL A C 1
ATOM 685 O O . VAL A 1 99 ? -14.156 -3.320 -20.154 1.00 12.87 97 VAL A O 1
ATOM 689 N N . PHE A 1 100 ? -16.080 -2.844 -19.113 1.00 9.60 98 PHE A N 1
ATOM 690 C CA . PHE A 1 100 ? -15.920 -3.908 -18.140 1.00 11.42 98 PHE A CA 1
ATOM 691 C C . PHE A 1 100 ? -16.713 -5.121 -18.551 1.00 11.75 98 PHE A C 1
ATOM 692 O O . PHE A 1 100 ? -17.918 -5.040 -18.765 1.00 12.98 98 PHE A O 1
ATOM 700 N N . VAL A 1 101 ? -16.021 -6.247 -18.659 1.00 9.87 99 VAL A N 1
ATOM 701 C CA . VAL A 1 101 ? -16.645 -7.519 -19.043 1.00 11.84 99 VAL A CA 1
ATOM 702 C C . VAL A 1 101 ? -16.575 -8.457 -17.858 1.00 12.04 99 VAL A C 1
ATOM 703 O O . VAL A 1 101 ? -15.493 -8.928 -17.475 1.00 11.98 99 VAL A O 1
ATOM 707 N N . GLY A 1 102 ? -17.727 -8.750 -17.275 1.00 10.40 100 GLY A N 1
ATOM 708 C CA . GLY A 1 102 ? -17.747 -9.514 -16.048 1.00 11.96 100 GLY A CA 1
ATOM 709 C C . GLY A 1 102 ? -18.491 -10.820 -16.202 1.00 11.14 100 GLY A C 1
ATOM 710 O O . GLY A 1 102 ? -19.669 -10.826 -16.579 1.00 12.48 100 GLY A O 1
ATOM 711 N N . HIS A 1 103 ? -17.803 -11.921 -15.917 1.00 10.02 101 HIS A N 1
ATOM 712 C CA . HIS A 1 103 ? -18.450 -13.209 -15.932 1.00 11.31 101 HIS A CA 1
ATOM 713 C C . HIS A 1 103 ? -19.117 -13.514 -14.607 1.00 11.67 101 HIS A C 1
ATOM 714 O O . HIS A 1 103 ? -18.478 -13.424 -13.545 1.00 12.16 101 HIS A O 1
ATOM 721 N N . SER A 1 104 ? -20.391 -13.890 -14.684 1.00 11.18 102 SER A N 1
ATOM 722 C CA . SER A 1 104 ? -21.112 -14.457 -13.550 1.00 11.69 102 SER A CA 1
ATOM 723 C C . SER A 1 104 ? -21.114 -13.470 -12.361 1.00 13.24 102 SER A C 1
ATOM 724 O O . SER A 1 104 ? -21.636 -12.365 -12.508 1.00 14.47 102 SER A O 1
ATOM 727 N N . MET A 1 105 ? -20.538 -13.845 -11.214 1.00 13.75 103 MET A N 1
ATOM 728 C CA . MET A 1 105 ? -20.490 -12.957 -10.042 1.00 12.47 103 MET A CA 1
ATOM 729 C C . MET A 1 105 ? -19.885 -11.593 -10.389 1.00 11.94 103 MET A C 1
ATOM 730 O O . MET A 1 105 ? -20.261 -10.542 -9.817 1.00 13.31 103 MET A O 1
ATOM 735 N N . SER A 1 106 ? -18.972 -11.582 -11.354 1.00 11.32 104 SER A N 1
ATOM 736 C CA . SER A 1 106 ? -18.299 -10.351 -11.709 1.00 11.56 104 SER A CA 1
ATOM 737 C C . SER A 1 106 ? -19.230 -9.372 -12.411 1.00 13.63 104 SER A C 1
ATOM 738 O O . SER A 1 106 ? -18.935 -8.172 -12.461 1.00 12.51 104 SER A O 1
ATOM 741 N N . GLY A 1 107 ? -20.347 -9.868 -12.943 1.00 11.22 105 GLY A N 1
ATOM 742 C CA . GLY A 1 107 ? -21.332 -8.997 -13.562 1.00 12.19 105 GLY A CA 1
ATOM 743 C C . GLY A 1 107 ? -21.851 -7.992 -12.553 1.00 15.20 105 GLY A C 1
ATOM 744 O O . GLY A 1 107 ? -21.765 -6.767 -12.772 1.00 14.80 105 GLY A O 1
ATOM 745 N N . VAL A 1 108 ? -22.369 -8.479 -11.424 1.00 12.66 106 VAL A N 1
ATOM 746 C CA . VAL A 1 108 ? -22.945 -7.537 -10.463 1.00 16.40 106 VAL A CA 1
ATOM 747 C C . VAL A 1 108 ? -21.845 -6.784 -9.729 1.00 16.11 106 VAL A C 1
ATOM 748 O O . VAL A 1 108 ? -22.078 -5.697 -9.230 1.00 14.43 106 VAL A O 1
ATOM 752 N N . ILE A 1 109 ? -20.650 -7.356 -9.657 1.00 13.05 107 ILE A N 1
ATOM 753 C CA . ILE A 1 109 ? -19.523 -6.653 -9.077 1.00 13.29 107 ILE A CA 1
ATOM 754 C C . ILE A 1 109 ? -19.206 -5.439 -9.950 1.00 11.70 107 ILE A C 1
ATOM 755 O O . ILE A 1 109 ? -18.956 -4.348 -9.434 1.00 12.47 107 ILE A O 1
ATOM 760 N N . GLY A 1 110 ? -19.238 -5.614 -11.267 1.00 11.23 108 GLY A N 1
ATOM 761 C CA . GLY A 1 110 ? -18.989 -4.490 -12.156 1.00 12.94 108 GLY A CA 1
ATOM 762 C C . GLY A 1 110 ? -20.091 -3.450 -12.055 1.00 13.30 108 GLY A C 1
ATOM 763 O O . GLY A 1 110 ? -19.829 -2.245 -12.118 1.00 11.64 108 GLY A O 1
ATOM 764 N N . CYS A 1 111 ? -21.332 -3.900 -11.912 1.00 13.06 109 CYS A N 1
ATOM 765 C CA . CYS A 1 111 ? -22.440 -2.969 -11.661 1.00 14.02 109 CYS A CA 1
ATOM 766 C C . CYS A 1 111 ? -22.177 -2.123 -10.416 1.00 12.45 109 CYS A C 1
ATOM 767 O O . CYS A 1 111 ? -22.312 -0.893 -10.452 1.00 12.18 109 CYS A O 1
ATOM 770 N N . ALA A 1 112 ? -21.816 -2.773 -9.310 1.00 11.83 110 ALA A N 1
ATOM 771 C CA . ALA A 1 112 ? -21.557 -2.063 -8.076 1.00 13.16 110 ALA A CA 1
ATOM 772 C C . ALA A 1 112 ? -20.389 -1.091 -8.233 1.00 14.22 110 ALA A C 1
ATOM 773 O O . ALA A 1 112 ? -20.422 0.026 -7.715 1.00 12.79 110 ALA A O 1
ATOM 775 N N . ALA A 1 113 ? -19.351 -1.526 -8.944 1.00 13.38 111 ALA A N 1
ATOM 776 C CA . ALA A 1 113 ? -18.190 -0.687 -9.167 1.00 12.03 111 ALA A CA 1
ATOM 777 C C . ALA A 1 113 ? -18.572 0.552 -9.966 1.00 13.98 111 ALA A C 1
ATOM 778 O O . ALA A 1 113 ? -18.065 1.653 -9.698 1.00 12.20 111 ALA A O 1
ATOM 780 N N . SER A 1 114 ? -19.466 0.388 -10.937 1.00 12.21 112 SER A N 1
ATOM 781 C CA . SER A 1 114 ? -19.846 1.504 -11.806 1.00 12.14 112 SER A CA 1
ATOM 782 C C . SER A 1 114 ? -20.672 2.550 -11.063 1.00 14.45 112 SER A C 1
ATOM 783 O O . SER A 1 114 ? -20.668 3.719 -11.431 1.00 15.81 112 SER A O 1
ATOM 786 N N . ILE A 1 115 ? -21.366 2.117 -10.018 1.00 11.63 113 ILE A N 1
ATOM 787 C CA . ILE A 1 115 ? -22.113 3.022 -9.144 1.00 13.28 113 ILE A CA 1
ATOM 788 C C . ILE A 1 115 ? -21.151 3.807 -8.260 1.00 14.06 113 ILE A C 1
ATOM 789 O O . ILE A 1 115 ? -21.323 5.025 -8.067 1.00 15.21 113 ILE A O 1
ATOM 794 N N . LYS A 1 116 ? -20.138 3.125 -7.727 1.00 13.36 114 LYS A N 1
ATOM 795 C CA . LYS A 1 116 ? -19.103 3.759 -6.908 1.00 14.22 114 LYS A CA 1
ATOM 796 C C . LYS A 1 116 ? -18.230 4.745 -7.682 1.00 14.03 114 LYS A C 1
ATOM 797 O O . LYS A 1 116 ? -17.871 5.805 -7.171 1.00 14.99 114 LYS A O 1
ATOM 803 N N . ARG A 1 117 ? -17.872 4.377 -8.911 1.00 13.85 115 ARG A N 1
ATOM 804 C CA . ARG A 1 117 ? -16.999 5.194 -9.748 1.00 12.40 115 ARG A CA 1
ATOM 805 C C . ARG A 1 117 ? -17.495 5.179 -11.191 1.00 15.25 115 ARG A C 1
ATOM 806 O O . ARG A 1 117 ? -16.923 4.499 -12.053 1.00 13.82 115 ARG A O 1
ATOM 814 N N . PRO A 1 118 ? -18.572 5.924 -11.471 1.00 16.05 116 PRO A N 1
ATOM 815 C CA . PRO A 1 118 ? -19.131 5.964 -12.830 1.00 23.41 116 PRO A CA 1
ATOM 816 C C . PRO A 1 118 ? -18.105 6.410 -13.867 1.00 17.16 116 PRO A C 1
ATOM 817 O O . PRO A 1 118 ? -18.186 5.992 -15.030 1.00 18.91 116 PRO A O 1
ATOM 821 N N . ASP A 1 119 ? -17.145 7.219 -13.431 1.00 15.52 117 ASP A N 1
ATOM 822 C CA . ASP A 1 119 ? -16.129 7.781 -14.306 1.00 16.92 117 ASP A CA 1
ATOM 823 C C . ASP A 1 119 ? -15.107 6.742 -14.755 1.00 14.30 117 ASP A C 1
ATOM 824 O O . ASP A 1 119 ? -14.338 6.987 -15.686 1.00 16.89 117 ASP A O 1
ATOM 829 N N . LEU A 1 120 ? -15.117 5.561 -14.131 1.00 11.20 118 LEU A N 1
ATOM 830 C CA . LEU A 1 120 ? -14.157 4.519 -14.519 1.00 13.02 118 LEU A CA 1
ATOM 831 C C . LEU A 1 120 ? -14.725 3.508 -15.514 1.00 13.99 118 LEU A C 1
ATOM 832 O O . LEU A 1 120 ? -14.002 2.641 -15.996 1.00 12.91 118 LEU A O 1
ATOM 837 N N . PHE A 1 121 ? -16.008 3.617 -15.832 1.00 11.57 119 PHE A N 1
ATOM 838 C CA . PHE A 1 121 ? -16.690 2.582 -16.597 1.00 14.49 119 PHE A CA 1
ATOM 839 C C . PHE A 1 121 ? -17.511 3.184 -17.711 1.00 14.93 119 PHE A C 1
ATOM 840 O O . PHE A 1 121 ? -18.488 3.883 -17.457 1.00 20.57 119 PHE A O 1
ATOM 848 N N . THR A 1 122 ? -17.105 2.916 -18.947 1.00 13.19 120 THR A N 1
ATOM 849 C CA . THR A 1 122 ? -17.834 3.398 -20.118 1.00 14.89 120 THR A CA 1
ATOM 850 C C . THR A 1 122 ? -19.009 2.481 -20.482 1.00 18.93 120 THR A C 1
ATOM 851 O O . THR A 1 122 ? -20.060 2.952 -20.914 1.00 21.55 120 THR A O 1
ATOM 855 N N . ASN A 1 123 ? -18.827 1.171 -20.299 1.00 16.29 121 ASN A N 1
ATOM 856 C CA . ASN A 1 123 ? -19.824 0.184 -20.685 1.00 15.98 121 ASN A CA 1
ATOM 857 C C . ASN A 1 123 ? -19.676 -1.004 -19.772 1.00 14.59 121 ASN A C 1
ATOM 858 O O . ASN A 1 123 ? -18.571 -1.270 -19.321 1.00 13.22 121 ASN A O 1
ATOM 863 N N . LEU A 1 124 ? -20.771 -1.713 -19.521 1.00 11.72 122 LEU A N 1
ATOM 864 C CA . LEU A 1 124 ? -20.703 -2.998 -18.816 1.00 11.60 122 LEU A CA 1
ATOM 865 C C . LEU A 1 124 ? -21.217 -4.103 -19.715 1.00 12.22 122 LEU A C 1
ATOM 866 O O . LEU A 1 124 ? -22.286 -3.968 -20.308 1.00 13.78 122 LEU A O 1
ATOM 871 N N . LEU A 1 125 ? -20.456 -5.191 -19.815 1.00 11.40 123 LEU A N 1
ATOM 872 C CA . LEU A 1 125 ? -20.926 -6.385 -20.478 1.00 13.15 123 LEU A CA 1
ATOM 873 C C . LEU A 1 125 ? -21.023 -7.440 -19.402 1.00 11.74 123 LEU A C 1
ATOM 874 O O . LEU A 1 125 ? -20.035 -7.770 -18.757 1.00 14.77 123 LEU A O 1
ATOM 879 N N . LEU A 1 126 ? -22.229 -7.923 -19.170 1.00 10.24 124 LEU A N 1
ATOM 880 C CA A LEU A 1 126 ? -22.444 -8.932 -18.138 0.50 12.10 124 LEU A CA 1
ATOM 881 C CA B LEU A 1 126 ? -22.445 -8.930 -18.138 0.50 12.10 124 LEU A CA 1
ATOM 882 C C . LEU A 1 126 ? -22.643 -10.278 -18.809 1.00 12.58 124 LEU A C 1
ATOM 883 O O . LEU A 1 126 ? -23.529 -10.417 -19.656 1.00 14.85 124 LEU A O 1
ATOM 892 N N . ILE A 1 127 ? -21.807 -11.257 -18.462 1.00 10.60 125 ILE A 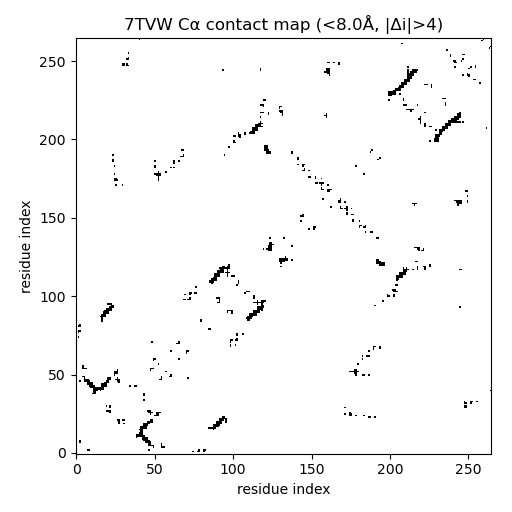N 1
ATOM 893 C CA . ILE A 1 127 ? -21.900 -12.575 -19.095 1.00 12.33 125 ILE A CA 1
ATOM 894 C C . ILE A 1 127 ? -22.430 -13.593 -18.085 1.00 11.07 125 ILE A C 1
ATOM 895 O O . ILE A 1 127 ? -21.742 -13.931 -17.118 1.00 12.18 125 ILE A O 1
ATOM 900 N N . ALA A 1 128 ? -23.656 -14.056 -18.318 1.00 12.19 126 ALA A N 1
ATOM 901 C CA . ALA A 1 128 ? -24.339 -15.007 -17.430 1.00 12.97 126 ALA A CA 1
ATOM 902 C C . ALA A 1 128 ? -24.327 -14.519 -15.980 1.00 12.67 126 ALA A C 1
ATOM 903 O O . ALA A 1 128 ? -24.020 -15.270 -15.044 1.00 16.60 126 ALA A O 1
ATOM 905 N N . ALA A 1 129 ? -24.648 -13.240 -15.806 1.00 12.09 127 ALA A N 1
ATOM 906 C CA . ALA A 1 129 ? -24.697 -12.631 -14.488 1.00 13.04 127 ALA A CA 1
ATOM 907 C C . ALA A 1 129 ? -26.052 -12.856 -13.852 1.00 14.07 127 ALA A C 1
ATOM 908 O O . ALA A 1 129 ? -27.049 -13.073 -14.535 1.00 16.09 127 ALA A O 1
ATOM 910 N N . SER A 1 130 ? -26.074 -12.806 -12.527 1.00 13.47 128 SER A N 1
ATOM 911 C CA . SER A 1 130 ? -27.318 -12.897 -11.780 1.00 15.81 128 SER A CA 1
ATOM 912 C C . SER A 1 130 ? -27.191 -12.115 -10.496 1.00 14.29 128 SER A C 1
ATOM 913 O O . SER A 1 130 ? -26.149 -12.169 -9.842 1.00 15.14 128 SER A O 1
ATOM 916 N N . PRO A 1 131 ? -28.251 -11.380 -10.122 1.00 15.32 129 PRO A N 1
ATOM 917 C CA . PRO A 1 131 ? -28.257 -10.660 -8.850 1.00 14.04 129 PRO A CA 1
ATOM 918 C C . PRO A 1 131 ? -28.672 -11.542 -7.678 1.00 17.93 129 PRO A C 1
ATOM 919 O O . PRO A 1 131 ? -28.518 -11.117 -6.531 1.00 17.06 129 PRO A O 1
ATOM 923 N N . ARG A 1 132 ? -29.208 -12.728 -7.962 1.00 13.54 130 ARG A N 1
ATOM 924 C CA . ARG A 1 132 ? -29.687 -13.606 -6.901 1.00 14.75 130 ARG A CA 1
ATOM 925 C C . ARG A 1 132 ? -30.030 -14.950 -7.486 1.00 14.08 130 ARG A C 1
ATOM 926 O O . ARG A 1 132 ? -30.695 -15.020 -8.523 1.00 15.88 130 ARG A O 1
ATOM 934 N N . TYR A 1 133 ? -29.585 -16.015 -6.811 1.00 14.91 131 TYR A N 1
ATOM 935 C CA . TYR A 1 133 ? -29.780 -17.381 -7.295 1.00 14.50 131 TYR A CA 1
ATOM 936 C C . TYR A 1 133 ? -30.970 -18.048 -6.639 1.00 15.56 131 TYR A C 1
ATOM 937 O O . TYR A 1 133 ? -31.538 -18.995 -7.189 1.00 17.41 131 TYR A O 1
ATOM 946 N N . ILE A 1 134 ? -31.347 -17.530 -5.480 1.00 15.47 132 ILE A N 1
ATOM 947 C CA . ILE A 1 134 ? -32.366 -18.145 -4.635 1.00 20.36 132 ILE A CA 1
ATOM 948 C C . ILE A 1 134 ? -33.768 -17.726 -5.059 1.00 18.05 132 ILE A C 1
ATOM 949 O O . ILE A 1 134 ? -34.023 -16.546 -5.320 1.00 22.99 132 ILE A O 1
ATOM 954 N N . ASN A 1 135 ? -34.668 -18.700 -5.145 1.00 22.99 133 ASN A N 1
ATOM 955 C CA . ASN A 1 135 ? -36.061 -18.442 -5.498 1.00 21.45 133 ASN A CA 1
ATOM 956 C C . ASN A 1 135 ? -36.854 -17.889 -4.320 1.00 24.96 133 ASN A C 1
ATOM 957 O O . ASN A 1 135 ? -36.587 -18.218 -3.155 1.00 26.70 133 ASN A O 1
ATOM 962 N N . SER A 1 136 ? -37.837 -17.056 -4.637 1.00 24.35 134 SER A N 1
ATOM 963 C CA . 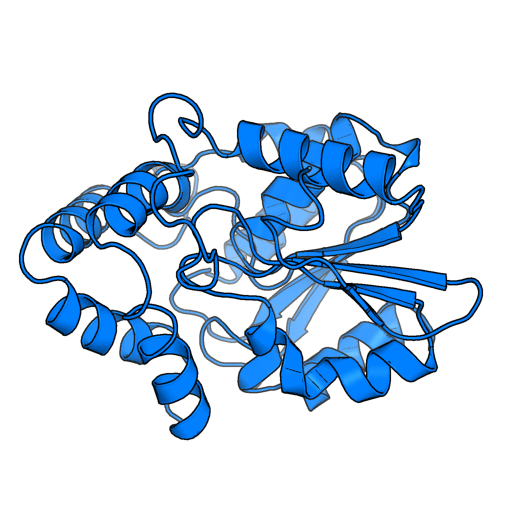SER A 1 136 ? -38.807 -16.566 -3.662 1.00 27.67 134 SER A CA 1
ATOM 964 C C . SER A 1 136 ? -40.148 -16.473 -4.368 1.00 37.82 134 SER A C 1
ATOM 965 O O . SER A 1 136 ? -40.265 -16.865 -5.529 1.00 34.68 134 SER A O 1
ATOM 968 N N . GLU A 1 137 ? -41.155 -15.951 -3.677 1.00 59.20 135 GLU A N 1
ATOM 969 C CA . GLU A 1 137 ? -42.479 -15.795 -4.269 1.00 62.29 135 GLU A CA 1
ATOM 970 C C . GLU A 1 137 ? -42.433 -14.890 -5.495 1.00 43.27 135 GLU A C 1
ATOM 971 O O . GLU A 1 137 ? -43.090 -15.154 -6.502 1.00 55.92 135 GLU A O 1
ATOM 977 N N . ASP A 1 138 ? -41.636 -13.830 -5.405 1.00 44.27 136 ASP A N 1
ATOM 978 C CA . ASP A 1 138 ? -41.678 -12.753 -6.387 1.00 44.52 136 ASP A CA 1
ATOM 979 C C . ASP A 1 138 ? -40.522 -12.787 -7.374 1.00 44.17 136 ASP A C 1
ATOM 980 O O . ASP A 1 138 ? -40.483 -11.994 -8.311 1.00 35.77 136 ASP A O 1
ATOM 985 N N . TYR A 1 139 ? -39.571 -13.686 -7.152 1.00 32.01 137 TYR A N 1
ATOM 986 C CA . TYR A 1 139 ? -38.350 -13.702 -7.949 1.00 31.88 137 TYR A CA 1
ATOM 987 C C . TYR A 1 139 ? -37.838 -15.117 -8.154 1.00 30.70 137 TYR A C 1
ATOM 988 O O . TYR A 1 139 ? -37.729 -15.892 -7.206 1.00 32.17 137 TYR A O 1
ATOM 997 N N . LYS A 1 140 ? -37.510 -15.443 -9.397 1.00 29.44 138 LYS A N 1
ATOM 998 C CA A LYS A 1 140 ? -36.987 -16.761 -9.726 0.48 35.90 138 LYS A CA 1
ATOM 999 C CA B LYS A 1 140 ? -36.983 -16.763 -9.731 0.52 35.93 138 LYS A CA 1
ATOM 1000 C C . LYS A 1 140 ? -35.516 -16.659 -10.144 1.00 32.56 138 LYS A C 1
ATOM 1001 O O . LYS A 1 140 ? -35.182 -16.091 -11.187 1.00 31.91 138 LYS A O 1
ATOM 1012 N N . GLY A 1 141 ? -34.639 -17.192 -9.302 1.00 22.94 139 GLY A N 1
ATOM 1013 C CA . GLY A 1 141 ? -33.214 -17.157 -9.555 1.00 19.39 139 GLY A CA 1
ATOM 1014 C C . GLY A 1 141 ? -32.679 -18.491 -10.013 1.00 20.91 139 GLY A C 1
ATOM 1015 O O . GLY A 1 141 ? -31.526 -18.589 -10.426 1.00 19.20 139 GLY A O 1
ATOM 1016 N N . GLY A 1 142 ? -33.503 -19.535 -9.905 1.00 22.08 140 GLY A N 1
ATOM 1017 C CA . GLY A 1 142 ? -33.125 -20.845 -10.404 1.00 20.31 140 GLY A CA 1
ATOM 1018 C C . GLY A 1 142 ? -32.956 -21.928 -9.361 1.00 22.14 140 GLY A C 1
ATOM 1019 O O . GLY A 1 142 ? -32.945 -23.103 -9.706 1.00 22.90 140 GLY A O 1
ATOM 1020 N N . PHE A 1 143 ? -32.820 -21.541 -8.098 1.00 21.32 141 PHE A N 1
ATOM 1021 C CA . PHE A 1 143 ? -32.556 -22.505 -7.032 1.00 17.14 141 PHE A CA 1
ATOM 1022 C C . PHE A 1 143 ? -33.387 -22.233 -5.802 1.00 17.91 141 PHE A C 1
ATOM 1023 O O . PHE A 1 143 ? -33.612 -21.083 -5.415 1.00 20.79 141 PHE A O 1
ATOM 1031 N N . GLU A 1 144 ? -33.820 -23.301 -5.144 1.00 21.69 142 GLU A N 1
ATOM 1032 C CA . GLU A 1 144 ? -34.432 -23.122 -3.848 1.00 19.46 142 GLU A CA 1
ATOM 1033 C C . GLU A 1 144 ? -33.336 -22.891 -2.808 1.00 20.07 142 GLU A C 1
ATOM 1034 O O . GLU A 1 144 ? -32.208 -23.362 -2.968 1.00 18.25 142 GLU A O 1
ATOM 1040 N N . SER A 1 145 ? -33.670 -22.146 -1.762 1.00 18.79 143 SER A N 1
ATOM 1041 C CA . SER A 1 145 ? -32.725 -21.835 -0.695 1.00 17.16 143 SER A CA 1
ATOM 1042 C C . SER A 1 145 ? -32.075 -23.101 -0.138 1.00 19.24 143 SER A C 1
ATOM 1043 O O . SER A 1 145 ? -30.873 -23.125 0.124 1.00 22.02 143 SER A O 1
ATOM 1046 N N . LYS A 1 146 ? -32.872 -24.154 0.030 1.00 19.55 144 LYS A N 1
ATOM 1047 C CA . LYS A 1 146 ? -32.353 -25.437 0.520 1.00 24.01 144 LYS A CA 1
ATOM 1048 C C . LYS A 1 146 ? -31.262 -26.031 -0.383 1.00 23.27 144 LYS A C 1
ATOM 1049 O O . LYS A 1 146 ? -30.316 -26.645 0.106 1.00 21.61 144 LYS A O 1
ATOM 1055 N N . ASP A 1 147 ? -31.387 -25.845 -1.698 1.00 19.31 145 ASP A N 1
ATOM 1056 C CA . ASP A 1 147 ? -30.391 -26.352 -2.643 1.00 20.04 145 ASP A CA 1
ATOM 1057 C C . ASP A 1 147 ? -29.060 -25.627 -2.499 1.00 18.42 145 ASP A C 1
ATOM 1058 O O . ASP A 1 147 ? -27.996 -26.225 -2.633 1.00 20.76 145 ASP A O 1
ATOM 1063 N N . ILE A 1 148 ? -29.124 -24.327 -2.258 1.00 17.05 146 ILE A N 1
ATOM 1064 C CA . ILE A 1 148 ? -27.909 -23.541 -2.083 1.00 17.98 146 ILE A CA 1
ATOM 1065 C C . ILE A 1 148 ? -27.189 -24.007 -0.818 1.00 19.09 146 ILE A C 1
ATOM 1066 O O . ILE A 1 148 ? -25.969 -24.176 -0.815 1.00 17.07 146 ILE A O 1
ATOM 1071 N N . ASP A 1 149 ? -27.953 -24.258 0.239 1.00 16.96 147 ASP A N 1
ATOM 1072 C CA . ASP A 1 149 ? -27.367 -24.752 1.486 1.00 17.69 147 ASP A CA 1
ATOM 1073 C C . ASP A 1 149 ? -26.672 -26.100 1.262 1.00 17.19 147 ASP A C 1
ATOM 1074 O O . ASP A 1 149 ? -25.564 -26.319 1.742 1.00 16.74 147 ASP A O 1
ATOM 1079 N N . THR A 1 150 ? -27.303 -26.988 0.499 1.00 19.15 148 THR A N 1
ATOM 1080 C CA . THR A 1 150 ? -26.708 -28.287 0.204 1.00 17.12 148 THR A CA 1
ATOM 1081 C C . THR A 1 150 ? -25.415 -28.199 -0.593 1.00 20.64 148 THR A C 1
ATOM 1082 O O . THR A 1 150 ? -24.449 -28.919 -0.311 1.00 23.28 148 THR A O 1
ATOM 1086 N N . ILE A 1 151 ? -25.401 -27.335 -1.601 1.00 17.56 149 ILE A N 1
ATOM 1087 C CA . ILE A 1 151 ? -24.174 -27.046 -2.330 1.00 15.62 149 ILE A CA 1
ATOM 1088 C C . ILE A 1 151 ? -23.041 -26.689 -1.370 1.00 15.79 149 ILE A C 1
ATOM 1089 O O . ILE A 1 151 ? -21.934 -27.210 -1.463 1.00 16.98 149 ILE A O 1
ATOM 1094 N N . ILE A 1 152 ? -23.323 -25.781 -0.443 1.00 14.82 150 ILE A N 1
ATOM 1095 C CA . ILE A 1 152 ? -22.296 -25.327 0.467 1.00 13.89 150 ILE A CA 1
ATOM 1096 C C . ILE A 1 152 ? -21.844 -26.460 1.406 1.00 12.94 150 ILE A C 1
ATOM 1097 O O . ILE A 1 152 ? -20.647 -26.624 1.635 1.00 13.23 150 ILE A O 1
ATOM 1102 N N . THR A 1 153 ? -22.764 -27.282 1.907 1.00 12.74 151 THR A N 1
ATOM 1103 C CA . THR A 1 153 ? -22.316 -28.375 2.777 1.00 13.56 151 THR A CA 1
ATOM 1104 C C . THR A 1 153 ? -21.582 -29.445 1.972 1.00 13.43 151 THR A C 1
ATOM 1105 O O . THR A 1 153 ? -20.783 -30.190 2.527 1.00 15.38 151 THR A O 1
ATOM 1109 N N . SER A 1 154 ? -21.839 -29.515 0.664 1.00 12.02 152 SER A N 1
ATOM 1110 C CA . SER A 1 154 ? -21.094 -30.431 -0.203 1.00 11.95 152 SER A CA 1
ATOM 1111 C C . SER A 1 154 ? -19.657 -29.947 -0.400 1.00 11.78 152 SER A C 1
ATOM 1112 O O . SER A 1 154 ? -18.716 -30.737 -0.372 1.00 13.30 152 SER A O 1
ATOM 1115 N N . ILE A 1 155 ? -19.497 -28.640 -0.613 1.00 13.28 153 ILE A N 1
ATOM 1116 C CA . ILE A 1 155 ? -18.177 -28.035 -0.675 1.00 14.31 153 ILE A CA 1
ATOM 1117 C C . ILE A 1 155 ? -17.400 -28.313 0.610 1.00 13.76 153 ILE A C 1
ATOM 1118 O O . ILE A 1 155 ? -16.208 -28.629 0.594 1.00 15.71 153 ILE A O 1
ATOM 1123 N N . GLY A 1 156 ? -18.101 -28.214 1.733 1.00 11.20 154 GLY A N 1
ATOM 1124 C CA . GLY A 1 156 ? -17.472 -28.398 3.032 1.00 12.72 154 GLY A CA 1
ATOM 1125 C C . GLY A 1 156 ? -17.411 -29.829 3.547 1.00 15.86 154 GLY A C 1
ATOM 1126 O O . GLY A 1 156 ? -16.998 -30.031 4.693 1.00 20.72 154 GLY A O 1
ATOM 1127 N N . SER A 1 157 ? -17.814 -30.811 2.741 1.00 12.89 155 SER A N 1
ATOM 1128 C CA . SER A 1 157 ? -17.737 -32.207 3.163 1.00 15.45 155 SER A CA 1
ATOM 1129 C C . SER A 1 157 ? -16.733 -32.995 2.321 1.00 15.20 155 SER A C 1
ATOM 1130 O O . SER A 1 157 ? -15.818 -33.609 2.860 1.00 24.77 155 SER A O 1
ATOM 1133 N N A ASN A 1 158 ? -16.935 -33.011 1.002 0.46 14.62 156 ASN A N 1
ATOM 1134 N N B ASN A 1 158 ? -16.890 -32.975 1.004 0.54 14.55 156 ASN A N 1
ATOM 1135 C CA A ASN A 1 158 ? -16.000 -33.649 0.069 0.46 15.38 156 ASN A CA 1
ATOM 1136 C CA B ASN A 1 158 ? -15.912 -33.637 0.156 0.54 15.41 156 ASN A CA 1
ATOM 1137 C C A ASN A 1 158 ? -15.721 -32.701 -1.079 0.46 12.30 156 ASN A C 1
ATOM 1138 C C 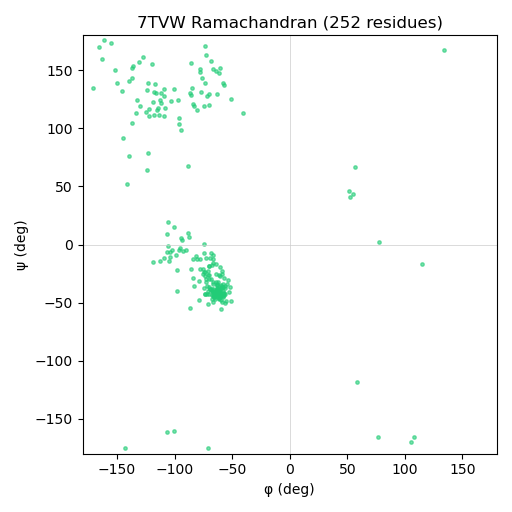B ASN A 1 158 ? -15.654 -32.786 -1.075 0.54 12.01 156 ASN A C 1
ATOM 1139 O O A ASN A 1 158 ? -16.425 -32.710 -2.097 0.46 13.28 156 ASN A O 1
ATOM 1140 O O B ASN A 1 158 ? -16.307 -32.928 -2.116 0.54 14.07 156 ASN A O 1
ATOM 1149 N N . TYR A 1 159 ? -14.687 -31.885 -0.920 1.00 17.94 157 TYR A N 1
ATOM 1150 C CA . TYR A 1 159 ? -14.445 -30.809 -1.869 1.00 15.09 157 TYR A CA 1
ATOM 1151 C C . TYR A 1 159 ? -14.091 -31.296 -3.274 1.00 16.92 157 TYR A C 1
ATOM 1152 O O . TYR A 1 159 ? -14.648 -30.804 -4.256 1.00 15.90 157 TYR A O 1
ATOM 1161 N N . GLU A 1 160 ? -13.163 -32.241 -3.373 1.00 16.25 158 GLU A N 1
ATOM 1162 C CA . GLU A 1 160 ? -12.725 -32.715 -4.685 1.00 17.34 158 GLU A CA 1
ATOM 1163 C C . GLU A 1 160 ? -13.861 -33.351 -5.472 1.00 16.37 158 GLU A C 1
ATOM 1164 O O . GLU A 1 160 ? -14.005 -33.096 -6.664 1.00 15.63 158 GLU A O 1
ATOM 1170 N N . ALA A 1 161 ? -14.674 -34.165 -4.806 1.00 18.10 159 ALA A N 1
ATOM 1171 C CA . ALA A 1 161 ? -15.840 -34.768 -5.448 1.00 16.17 159 ALA A CA 1
ATOM 1172 C C . ALA A 1 161 ? -16.835 -33.707 -5.876 1.00 14.60 159 ALA A C 1
ATOM 1173 O O . ALA A 1 161 ? -17.440 -33.793 -6.947 1.00 16.99 159 ALA A O 1
ATOM 1175 N N . TRP A 1 162 ? -17.002 -32.695 -5.037 1.00 13.42 160 TRP A N 1
ATOM 1176 C CA . TRP A 1 162 ? -17.911 -31.624 -5.363 1.00 13.91 160 TRP A CA 1
ATOM 1177 C C . TRP A 1 162 ? -17.402 -30.896 -6.605 1.00 15.20 160 TRP A C 1
ATOM 1178 O O . TRP A 1 162 ? -18.178 -30.557 -7.503 1.00 16.21 160 TRP A O 1
ATOM 1189 N N . ALA A 1 163 ? -16.096 -30.655 -6.664 1.00 13.01 161 ALA A N 1
ATOM 1190 C CA . ALA A 1 163 ? -15.548 -29.928 -7.811 1.00 14.34 161 ALA A CA 1
ATOM 1191 C C . ALA A 1 163 ? -15.783 -30.681 -9.117 1.00 12.85 161 ALA A C 1
ATOM 1192 O O . ALA A 1 163 ? -16.061 -30.062 -10.136 1.00 14.69 161 ALA A O 1
ATOM 1194 N N . VAL A 1 164 ? -15.672 -32.006 -9.083 1.00 12.41 162 VAL A N 1
ATOM 1195 C CA . VAL A 1 164 ? -15.912 -32.814 -10.279 1.00 13.34 162 VAL A CA 1
ATOM 1196 C C . VAL A 1 164 ? -17.367 -32.700 -10.700 1.00 12.81 162 VAL A C 1
ATOM 1197 O O . VAL A 1 164 ? -17.662 -32.456 -11.874 1.00 14.42 162 VAL A O 1
ATOM 1201 N N . ASP A 1 165 ? -18.274 -32.842 -9.747 1.00 14.95 163 ASP A N 1
ATOM 1202 C CA . ASP A 1 165 ? -19.705 -32.791 -10.025 1.00 14.85 163 ASP A CA 1
ATOM 1203 C C . ASP A 1 165 ? -20.154 -31.397 -10.473 1.00 15.04 163 ASP A C 1
ATOM 1204 O O . ASP A 1 165 ? -20.923 -31.250 -11.436 1.00 16.56 163 ASP A O 1
ATOM 1209 N N . PHE A 1 166 ? -19.669 -30.373 -9.786 1.00 14.16 164 PHE A N 1
ATOM 1210 C CA . PHE A 1 166 ? -20.074 -29.013 -10.086 1.00 11.92 164 PHE A CA 1
ATOM 1211 C C . PHE A 1 166 ? -19.607 -28.573 -11.469 1.00 13.63 164 PHE A C 1
ATOM 1212 O O . PHE A 1 166 ? -20.364 -27.958 -12.229 1.00 12.93 164 PHE A O 1
ATOM 1220 N N . SER A 1 167 ? -18.362 -28.873 -11.808 1.00 12.71 165 SER A N 1
ATOM 1221 C CA . SER A 1 167 ? -17.873 -28.480 -13.119 1.00 13.65 165 SER A CA 1
ATOM 1222 C C . SER A 1 167 ? -18.673 -29.186 -14.212 1.00 15.93 165 SER A C 1
ATOM 1223 O O . SER A 1 167 ? -18.978 -28.586 -15.234 1.00 13.75 165 SER A O 1
ATOM 1226 N N . SER A 1 168 ? -19.035 -30.449 -13.998 1.00 13.78 166 SER A N 1
ATOM 1227 C CA . SER A 1 168 ? -19.835 -31.154 -14.993 1.00 13.00 166 SER A CA 1
ATOM 1228 C C . SER A 1 168 ? -21.239 -30.582 -15.091 1.00 14.82 166 SER A C 1
ATOM 1229 O O . SER A 1 168 ? -21.875 -30.646 -16.143 1.00 17.61 166 SER A O 1
ATOM 1232 N N . PHE A 1 169 ? -21.731 -30.041 -13.988 1.00 15.09 167 PHE A N 1
ATOM 1233 C CA . PHE A 1 169 ? -23.056 -29.459 -13.957 1.00 13.51 167 PHE A CA 1
ATOM 1234 C C . PHE A 1 169 ? -23.130 -28.144 -14.733 1.00 14.72 167 PHE A C 1
ATOM 1235 O O . PHE A 1 169 ? -24.094 -27.900 -15.457 1.00 15.65 167 PHE A O 1
ATOM 1243 N N . VAL A 1 170 ? -22.098 -27.314 -14.618 1.00 13.65 168 VAL A N 1
ATOM 1244 C CA . VAL A 1 170 ? -22.225 -25.951 -15.117 1.00 12.16 168 VAL A CA 1
ATOM 1245 C C . VAL A 1 170 ? -21.474 -25.647 -16.407 1.00 12.68 168 VAL A C 1
ATOM 1246 O O . VAL A 1 170 ? -21.634 -24.548 -16.936 1.00 11.40 168 VAL A O 1
ATOM 1250 N N . VAL A 1 171 ? -20.673 -26.582 -16.914 1.00 11.14 169 VAL A N 1
ATOM 1251 C CA . VAL A 1 171 ? -19.956 -26.361 -18.178 1.00 11.88 169 VAL A CA 1
ATOM 1252 C C . VAL A 1 171 ? -20.555 -27.238 -19.274 1.00 16.34 169 VAL A C 1
ATOM 1253 O O . VAL A 1 171 ? -20.805 -28.426 -19.056 1.00 14.42 169 VAL A O 1
ATOM 1257 N N . ASP A 1 172 ? -20.789 -26.643 -20.447 1.00 11.96 170 ASP A N 1
ATOM 1258 C CA . ASP A 1 172 ? -21.304 -27.331 -21.637 1.00 12.61 170 ASP A CA 1
ATOM 1259 C C . ASP A 1 172 ? -20.665 -28.706 -21.818 1.00 12.40 170 ASP A C 1
ATOM 1260 O O . ASP A 1 172 ? -19.463 -28.814 -22.104 1.00 12.87 170 ASP A O 1
ATOM 1265 N N . SER A 1 173 ? -21.480 -29.746 -21.663 1.00 11.36 171 SER A N 1
ATOM 1266 C CA . SER A 1 173 ? -20.999 -31.130 -21.726 1.00 12.30 171 SER A CA 1
ATOM 1267 C C . SER A 1 173 ? -20.546 -31.536 -23.126 1.00 14.81 171 SER A C 1
ATOM 1268 O O . SER A 1 173 ? -19.981 -32.614 -23.308 1.00 16.68 171 SER A O 1
ATOM 1271 N N . ARG A 1 174 ? -20.772 -30.669 -24.105 1.00 15.79 172 ARG A N 1
ATOM 1272 C CA . ARG A 1 174 ? -20.267 -30.903 -25.448 1.00 14.98 172 ARG A CA 1
ATOM 1273 C C . ARG A 1 174 ? -18.777 -30.575 -25.563 1.00 18.66 172 ARG A C 1
ATOM 1274 O O . ARG A 1 174 ? -18.130 -30.931 -26.556 1.00 21.94 172 ARG A O 1
ATOM 1282 N N . ASP A 1 175 ? -18.233 -29.907 -24.544 1.00 14.35 173 ASP A N 1
ATOM 1283 C CA . ASP A 1 175 ? -16.849 -29.422 -24.572 1.00 12.91 173 ASP A CA 1
ATOM 1284 C C . ASP A 1 175 ? -16.074 -29.988 -23.392 1.00 13.39 173 ASP A C 1
ATOM 1285 O O . ASP A 1 175 ? -15.861 -29.315 -22.370 1.00 14.32 173 ASP A O 1
ATOM 1290 N N . SER A 1 176 ? -15.655 -31.241 -23.518 1.00 16.85 174 SER A N 1
ATOM 1291 C CA . SER A 1 176 ? -15.012 -31.926 -22.408 1.00 16.68 17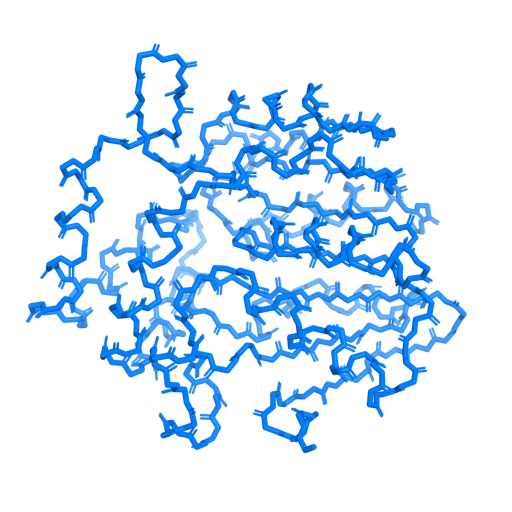4 SER A CA 1
ATOM 1292 C C . SER A 1 176 ? -13.739 -31.238 -21.931 1.00 15.24 174 SER A C 1
ATOM 1293 O O . SER A 1 176 ? -13.437 -31.246 -20.729 1.00 15.28 174 SER A O 1
ATOM 1296 N N . LEU A 1 177 ? -12.988 -30.649 -22.854 1.00 15.28 175 LEU A N 1
ATOM 1297 C CA . LEU A 1 177 ? -11.751 -29.984 -22.481 1.00 14.02 175 LEU A CA 1
ATOM 1298 C C . LEU A 1 177 ? -12.035 -28.801 -21.559 1.00 14.00 175 LEU A C 1
ATOM 1299 O O . LEU A 1 177 ? -11.315 -28.583 -20.581 1.00 14.84 175 LEU A O 1
ATOM 1304 N N . SER A 1 178 ? -13.087 -28.051 -21.865 1.00 13.35 176 SER A N 1
ATOM 1305 C CA . SER A 1 178 ? -13.463 -26.917 -21.016 1.00 12.17 176 SER A CA 1
ATOM 1306 C C . SER A 1 178 ? -13.991 -27.374 -19.660 1.00 12.73 176 SER A C 1
ATOM 1307 O O . SER A 1 178 ? -13.721 -26.734 -18.640 1.00 12.87 176 SER A O 1
ATOM 1310 N N . VAL A 1 179 ? -14.747 -28.467 -19.630 1.00 12.11 177 VAL A N 1
ATOM 1311 C CA . VAL A 1 179 ? -15.205 -29.025 -18.362 1.00 12.18 177 VAL A CA 1
ATOM 1312 C C . VAL A 1 179 ? -14.002 -29.332 -17.475 1.00 14.70 177 VAL A C 1
ATOM 1313 O O . VAL A 1 179 ? -13.999 -29.006 -16.291 1.00 13.37 177 VAL A O 1
ATOM 1317 N N . GLN A 1 180 ? -12.966 -29.922 -18.062 1.00 14.30 178 GLN A N 1
ATOM 1318 C CA . GLN A 1 180 ? -11.778 -30.282 -17.302 1.00 16.29 178 GLN A CA 1
ATOM 1319 C C . GLN A 1 180 ? -10.979 -29.057 -16.865 1.00 13.43 178 GLN A C 1
ATOM 1320 O O . GLN A 1 180 ? -10.433 -29.050 -15.763 1.00 13.04 178 GLN A O 1
ATOM 1326 N N . ARG A 1 181 ? -10.915 -28.030 -17.716 1.00 15.76 179 ARG A N 1
ATOM 1327 C CA . ARG A 1 181 ? -10.221 -26.795 -17.344 1.00 14.09 179 ARG A CA 1
ATOM 1328 C C . ARG A 1 181 ? -10.880 -26.173 -16.122 1.00 14.11 179 ARG A C 1
ATOM 1329 O O . ARG A 1 181 ? -10.194 -25.748 -15.196 1.00 13.89 179 ARG A O 1
ATOM 1337 N N . PHE A 1 182 ? -12.205 -26.179 -16.075 1.00 14.47 180 PHE A N 1
ATOM 1338 C CA . PHE A 1 182 ? -12.858 -25.556 -14.931 1.00 13.91 180 PHE A CA 1
ATOM 1339 C C . PHE A 1 182 ? -12.730 -26.444 -13.689 1.00 13.06 180 PHE A C 1
ATOM 1340 O O . PHE A 1 182 ? -12.551 -25.937 -12.581 1.00 14.35 180 PHE A O 1
ATOM 1348 N N . GLU A 1 183 ? -12.815 -27.767 -13.859 1.00 12.80 181 GLU A N 1
ATOM 1349 C CA . GLU A 1 183 ? -12.570 -28.684 -12.740 1.00 11.94 181 GLU A CA 1
ATOM 1350 C C . GLU A 1 183 ? -11.190 -28.425 -12.136 1.00 15.63 181 GLU A C 1
ATOM 1351 O O . GLU A 1 183 ? -11.025 -28.388 -10.908 1.00 14.38 181 GLU A O 1
ATOM 1357 N N . LYS A 1 184 ? -10.206 -28.228 -13.006 1.00 14.45 182 LYS A N 1
ATOM 1358 C CA . LYS A 1 184 ? -8.838 -27.964 -12.578 1.00 12.98 182 LYS A CA 1
ATOM 1359 C C . LYS A 1 184 ? -8.752 -26.679 -11.769 1.00 15.43 182 LYS A C 1
ATOM 1360 O O . LYS A 1 184 ? -8.131 -26.648 -10.701 1.00 16.01 182 LYS A O 1
ATOM 1366 N N . SER A 1 185 ? -9.387 -25.621 -12.257 1.00 15.25 183 SER A N 1
ATOM 1367 C CA A SER A 1 185 ? -9.347 -24.356 -11.533 0.38 15.17 183 SER A CA 1
ATOM 1368 C CA B SER A 1 185 ? -9.408 -24.343 -11.560 0.62 15.30 183 SER A CA 1
ATOM 1369 C C . SER A 1 185 ? -10.056 -24.476 -10.186 1.00 16.00 183 SER A C 1
ATOM 1370 O O . SER A 1 185 ? -9.546 -23.967 -9.181 1.00 13.76 183 SER A O 1
ATOM 1375 N N . LEU A 1 186 ? -11.196 -25.165 -10.144 1.00 12.82 184 LEU A N 1
ATOM 1376 C CA . LEU A 1 186 ? -11.886 -25.369 -8.869 1.00 13.54 184 LEU A CA 1
ATOM 1377 C C . LEU A 1 186 ? -10.997 -26.117 -7.908 1.00 12.08 184 LEU A C 1
ATOM 1378 O O . LEU A 1 186 ? -10.940 -25.790 -6.722 1.00 13.93 184 LEU A O 1
ATOM 1383 N N . LYS A 1 187 ? -10.317 -27.144 -8.397 1.00 14.08 185 LYS A N 1
ATOM 1384 C CA . LYS A 1 187 ? -9.534 -27.974 -7.494 1.00 14.42 185 LYS A CA 1
ATOM 1385 C C . LYS A 1 187 ? -8.310 -27.259 -6.940 1.00 17.07 185 LYS A C 1
ATOM 1386 O O . LYS A 1 187 ? -7.744 -27.696 -5.940 1.00 20.68 185 LYS A O 1
ATOM 1392 N N . LYS A 1 188 ? -7.897 -26.177 -7.589 1.00 17.08 186 LYS A N 1
ATOM 1393 C CA . LYS A 1 188 ? -6.774 -25.377 -7.107 1.00 14.83 186 LYS A CA 1
ATOM 1394 C C . LYS A 1 188 ? -7.178 -24.474 -5.943 1.00 16.83 186 LYS A C 1
ATOM 1395 O O . LYS A 1 188 ? -6.326 -24.010 -5.188 1.00 16.47 186 LYS A O 1
ATOM 1401 N N . MET A 1 189 ? -8.473 -24.200 -5.828 1.00 16.07 187 MET A N 1
ATOM 1402 C CA A MET A 1 189 ? -8.978 -23.399 -4.717 0.59 14.65 187 MET A CA 1
ATOM 1403 C CA B MET A 1 189 ? -9.011 -23.422 -4.722 0.41 14.74 187 MET A CA 1
ATOM 1404 C C . MET A 1 189 ? -8.712 -24.056 -3.382 1.00 15.56 187 MET A C 1
ATOM 1405 O O . MET A 1 189 ? -8.727 -25.279 -3.256 1.00 16.23 187 MET A O 1
ATOM 1414 N N . LYS A 1 190 ? -8.472 -23.227 -2.380 1.00 13.80 188 LYS A N 1
ATOM 1415 C CA . LYS A 1 190 ? -8.438 -23.722 -1.012 1.00 15.02 188 LYS A CA 1
ATOM 1416 C C . LYS A 1 190 ? -9.880 -24.046 -0.631 1.00 14.22 188 LYS A C 1
ATOM 1417 O O . LYS A 1 190 ? -10.754 -23.204 -0.807 1.00 13.50 188 LYS A O 1
ATOM 1423 N N . PRO A 1 191 ? -10.147 -25.265 -0.132 1.00 14.75 189 PRO A N 1
ATOM 1424 C CA . PRO A 1 191 ? -11.557 -25.627 0.069 1.00 13.15 189 PRO A CA 1
ATOM 1425 C C . PRO A 1 191 ? -12.276 -24.672 1.013 1.00 13.21 189 PRO A C 1
ATOM 1426 O O . PRO A 1 191 ? -13.433 -24.349 0.759 1.00 14.93 189 PRO A O 1
ATOM 1430 N N . GLU A 1 192 ? -11.598 -24.202 2.059 1.00 15.47 190 GLU A N 1
ATOM 1431 C CA . GLU A 1 192 ? -12.192 -23.242 2.979 1.00 15.39 190 GLU A CA 1
ATOM 1432 C C . GLU A 1 192 ? -12.512 -21.907 2.306 1.00 12.27 190 GLU A C 1
ATOM 1433 O O . GLU A 1 192 ? -13.472 -21.227 2.665 1.00 13.35 190 GLU A O 1
ATOM 1439 N N . THR A 1 193 ? -11.704 -21.534 1.320 1.00 11.89 191 THR A N 1
ATOM 1440 C CA . THR A 1 193 ? -11.944 -20.292 0.598 1.00 13.94 191 THR A CA 1
ATOM 1441 C C . THR A 1 193 ? -13.143 -20.473 -0.322 1.00 11.86 191 THR A C 1
ATOM 1442 O O . THR A 1 193 ? -14.013 -19.604 -0.410 1.00 11.71 191 THR A O 1
ATOM 1446 N N . ALA A 1 194 ? -13.204 -21.617 -0.993 1.00 11.58 192 ALA A N 1
ATOM 1447 C CA . ALA A 1 194 ? -14.353 -21.907 -1.835 1.00 12.40 192 ALA A CA 1
ATOM 1448 C C . ALA A 1 194 ? -15.658 -21.869 -1.045 1.00 12.51 192 ALA A C 1
ATOM 1449 O O . ALA A 1 194 ? -16.664 -21.344 -1.521 1.00 11.99 192 ALA A O 1
ATOM 1451 N N . LEU A 1 195 ? -15.636 -22.387 0.177 1.00 12.03 193 LEU A N 1
ATOM 1452 C CA . LEU A 1 195 ? -16.834 -22.398 1.011 1.00 12.50 193 LEU A CA 1
ATOM 1453 C C . LEU A 1 195 ? -17.256 -20.982 1.411 1.00 12.96 193 LEU A C 1
ATOM 1454 O O . LEU A 1 195 ? -18.415 -20.608 1.270 1.00 11.83 193 LEU A O 1
ATOM 1459 N N . ALA A 1 196 ? -16.303 -20.217 1.914 1.00 11.21 194 ALA A N 1
ATOM 1460 C CA . ALA A 1 196 ? -16.547 -18.846 2.312 1.00 12.35 194 ALA A CA 1
ATOM 1461 C C . ALA A 1 196 ? -17.069 -18.012 1.141 1.00 12.13 194 ALA A C 1
ATOM 1462 O O . ALA A 1 196 ? -17.996 -17.216 1.299 1.00 13.65 194 ALA A O 1
ATOM 1464 N N . LEU A 1 197 ? -16.482 -18.215 -0.036 1.00 11.31 195 LEU A N 1
ATOM 1465 C CA . LEU A 1 197 ? -16.921 -17.525 -1.227 1.00 12.75 195 LEU A CA 1
ATOM 1466 C C . LEU A 1 197 ? -18.316 -17.954 -1.667 1.00 12.91 195 LEU A C 1
ATOM 1467 O O . LEU A 1 197 ? -19.142 -17.113 -2.031 1.00 13.11 195 LEU A O 1
ATOM 1472 N N . ALA A 1 198 ? -18.588 -19.257 -1.631 1.00 12.15 196 ALA A N 1
ATOM 1473 C CA . ALA A 1 198 ? -19.886 -19.754 -2.071 1.00 12.10 196 ALA A CA 1
ATOM 1474 C C . ALA A 1 198 ? -21.017 -19.160 -1.232 1.00 11.68 196 ALA A C 1
ATOM 1475 O O . ALA A 1 198 ? -22.082 -18.832 -1.752 1.00 12.64 196 ALA A O 1
ATOM 1477 N N . LYS A 1 199 ? -20.772 -18.987 0.063 1.00 11.68 197 LYS A N 1
ATOM 1478 C CA . LYS A 1 199 ? -21.780 -18.387 0.920 1.00 13.55 197 LYS A CA 1
ATOM 1479 C C . LYS A 1 199 ? -22.171 -16.996 0.421 1.00 14.64 197 LYS A C 1
ATOM 1480 O O . LYS A 1 199 ? -23.357 -16.673 0.346 1.00 14.81 197 LYS A O 1
ATOM 1486 N N . ILE A 1 200 ? -21.188 -16.180 0.049 1.00 13.88 198 ILE A N 1
ATOM 1487 C CA . ILE A 1 200 ? -21.523 -14.807 -0.314 1.00 10.86 198 ILE A CA 1
ATOM 1488 C C . ILE A 1 200 ? -21.933 -14.676 -1.784 1.00 11.78 198 ILE A C 1
ATOM 1489 O O . ILE A 1 200 ? -22.621 -13.721 -2.137 1.00 16.40 198 ILE A O 1
ATOM 1494 N N . VAL A 1 201 ? -21.546 -15.627 -2.632 1.00 11.55 199 VAL A N 1
ATOM 1495 C CA . VAL A 1 201 ? -21.959 -15.573 -4.024 1.00 13.31 199 VAL A CA 1
ATOM 1496 C C . VAL A 1 201 ? -23.328 -16.239 -4.203 1.00 14.70 199 VAL A C 1
ATOM 1497 O O . VAL A 1 201 ? -24.268 -15.629 -4.705 1.00 15.83 199 VAL A O 1
ATOM 1501 N N . PHE A 1 202 ? -23.450 -17.491 -3.762 1.00 14.56 200 PHE A N 1
ATOM 1502 C CA . PHE A 1 202 ? -24.684 -18.243 -4.001 1.00 16.05 200 PHE A CA 1
ATOM 1503 C C . PHE A 1 202 ? -25.843 -17.711 -3.166 1.00 14.68 200 PHE A C 1
ATOM 1504 O O . PHE A 1 202 ? -27.002 -17.863 -3.545 1.00 14.56 200 PHE A O 1
ATOM 1512 N N . GLY A 1 203 ? -25.531 -17.088 -2.029 1.00 14.04 201 GLY A N 1
ATOM 1513 C CA . GLY A 1 203 ? -26.560 -16.523 -1.177 1.00 14.08 201 GLY A CA 1
ATOM 1514 C C . GLY A 1 203 ? -26.723 -15.026 -1.340 1.00 19.05 201 GLY A C 1
ATOM 1515 O O . GLY A 1 203 ? -27.364 -14.368 -0.520 1.00 22.40 201 GLY A O 1
ATOM 1516 N N . SER A 1 204 ? -26.163 -14.488 -2.419 1.00 15.37 202 SER A N 1
ATOM 1517 C CA . SER A 1 204 ? -26.186 -13.049 -2.638 1.00 18.45 202 SER A CA 1
ATOM 1518 C C . SER A 1 204 ? -27.584 -12.524 -2.938 1.00 16.74 202 SER A C 1
ATOM 1519 O O . SER A 1 204 ? -28.475 -13.266 -3.348 1.00 18.09 202 SER A O 1
ATOM 1522 N N . ASP A 1 205 ? -27.765 -11.230 -2.699 1.00 17.12 203 ASP A N 1
ATOM 1523 C CA . ASP A 1 205 ? -28.948 -10.516 -3.163 1.00 20.22 203 ASP A CA 1
ATOM 1524 C C . ASP A 1 205 ? -28.561 -9.098 -3.556 1.00 18.14 203 ASP A C 1
ATOM 1525 O O . ASP A 1 205 ? -28.568 -8.170 -2.725 1.00 19.35 203 ASP A O 1
ATOM 1530 N N . GLU A 1 206 ? -28.233 -8.943 -4.83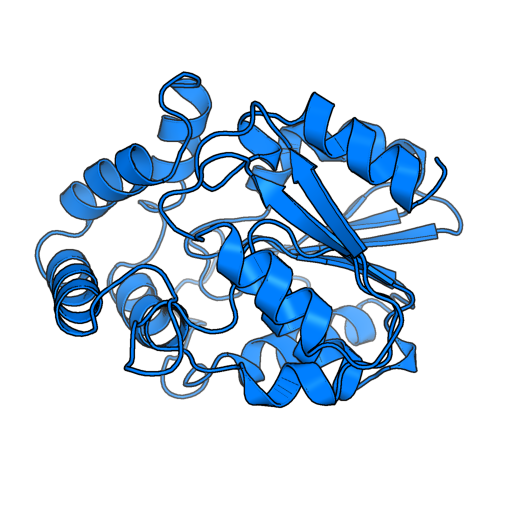2 1.00 15.34 204 GLU A N 1
ATOM 1531 C CA . GLU A 1 206 ? -27.833 -7.646 -5.379 1.00 16.23 204 GLU A CA 1
ATOM 1532 C C . GLU A 1 206 ? -28.922 -7.027 -6.247 1.00 18.14 204 GLU A C 1
ATOM 1533 O O . GLU A 1 206 ? -28.649 -6.141 -7.063 1.00 19.73 204 GLU A O 1
ATOM 1539 N N . ARG A 1 207 ? -30.157 -7.492 -6.089 1.00 17.69 205 ARG A N 1
ATOM 1540 C CA . ARG A 1 207 ? -31.257 -7.010 -6.931 1.00 16.39 205 ARG A CA 1
ATOM 1541 C C . ARG A 1 207 ? -31.477 -5.498 -6.838 1.00 17.24 205 ARG A C 1
ATOM 1542 O O . ARG A 1 207 ? -31.785 -4.853 -7.841 1.00 20.88 205 ARG A O 1
ATOM 1550 N N . GLU A 1 208 ? -31.304 -4.934 -5.651 1.00 21.02 206 GLU A N 1
ATOM 1551 C CA . GLU A 1 208 ? -31.641 -3.522 -5.454 1.00 21.23 206 GLU A CA 1
ATOM 1552 C C . GLU A 1 208 ? -30.617 -2.578 -6.063 1.00 33.00 206 GLU A C 1
ATOM 1553 O O . GLU A 1 208 ? -30.928 -1.418 -6.328 1.00 31.78 206 GLU A O 1
ATOM 1559 N N . ILE A 1 209 ? -29.400 -3.056 -6.295 1.00 20.32 207 ILE A N 1
ATOM 1560 C CA . ILE A 1 209 ? -28.376 -2.164 -6.830 1.00 24.51 207 ILE A CA 1
ATOM 1561 C C . ILE A 1 209 ? -28.620 -1.853 -8.308 1.00 24.42 207 ILE A C 1
ATOM 1562 O O . ILE A 1 209 ? -28.166 -0.815 -8.806 1.00 19.27 207 ILE A O 1
ATOM 1567 N N . LEU A 1 210 ? -29.347 -2.727 -9.004 1.00 21.19 208 LEU A N 1
ATOM 1568 C CA . LEU A 1 210 ? -29.536 -2.590 -10.454 1.00 18.33 208 LEU A CA 1
ATOM 1569 C C . LEU A 1 210 ? -30.164 -1.252 -10.830 1.00 20.12 208 LEU A C 1
ATOM 1570 O O . LEU A 1 210 ? -29.817 -0.663 -11.853 1.00 20.12 208 LEU A O 1
ATOM 1575 N N . GLY A 1 211 ? -31.076 -0.774 -9.987 1.00 21.09 209 GLY A N 1
ATOM 1576 C CA . GLY A 1 211 ? -31.763 0.484 -10.232 1.00 28.12 209 GLY A CA 1
ATOM 1577 C C . GLY A 1 211 ? -30.850 1.689 -10.155 1.00 22.53 209 GLY A C 1
ATOM 1578 O O . GLY A 1 211 ? -31.228 2.791 -10.548 1.00 32.06 209 GLY A O 1
ATOM 1579 N N . GLN A 1 212 ? -29.647 1.493 -9.638 1.00 20.55 210 GLN A N 1
ATOM 1580 C CA . GLN A 1 212 ? -28.688 2.581 -9.506 1.00 19.02 210 GLN A CA 1
ATOM 1581 C C . GLN A 1 212 ? -27.666 2.585 -10.644 1.00 17.64 210 GLN A C 1
ATOM 1582 O O . GLN A 1 212 ? -26.878 3.524 -10.779 1.00 21.22 210 GLN A O 1
ATOM 1588 N N . VAL A 1 213 ? -27.665 1.537 -11.457 1.00 14.58 211 VAL A N 1
ATOM 1589 C CA . VAL A 1 213 ? -26.715 1.443 -12.557 1.00 17.57 211 VAL A CA 1
ATOM 1590 C C . VAL A 1 213 ? -27.095 2.395 -13.700 1.00 22.96 211 VAL A C 1
ATOM 1591 O O . VAL A 1 213 ? -28.168 2.279 -14.301 1.00 21.19 211 VAL A O 1
ATOM 1595 N N . SER A 1 214 ? -26.207 3.335 -14.006 1.00 17.52 212 SER A N 1
ATOM 1596 C CA . SER A 1 214 ? -26.504 4.350 -15.014 1.00 18.94 212 SER A CA 1
ATOM 1597 C C . SER A 1 214 ? -25.645 4.227 -16.264 1.00 24.75 212 SER A C 1
ATOM 1598 O O . SER A 1 214 ? -25.923 4.846 -17.290 1.00 28.15 212 SER A O 1
ATOM 1601 N N . VAL A 1 215 ? -24.587 3.437 -16.163 1.00 18.43 213 VAL A N 1
ATOM 1602 C CA . VAL A 1 215 ? -23.691 3.192 -17.281 1.00 16.04 213 VAL A CA 1
ATOM 1603 C C . VAL A 1 215 ? -24.386 2.220 -18.229 1.00 15.93 213 VAL A C 1
ATOM 1604 O O . VAL A 1 215 ? -25.109 1.345 -17.765 1.00 20.65 213 VAL A O 1
ATOM 1608 N N . PRO A 1 216 ? -24.207 2.378 -19.555 1.00 16.29 214 PRO A N 1
ATOM 1609 C CA . PRO A 1 216 ? -24.848 1.414 -20.464 1.00 18.94 214 PRO A CA 1
ATOM 1610 C C . PRO A 1 216 ? -24.416 -0.025 -20.186 1.00 19.21 214 PRO A C 1
ATOM 1611 O O . PRO A 1 216 ? -23.248 -0.294 -19.908 1.00 18.89 214 PRO A O 1
ATOM 1615 N N . CYS A 1 217 ? -25.387 -0.925 -20.253 1.00 15.30 215 CYS A N 1
ATOM 1616 C CA A CYS A 1 217 ? -25.198 -2.312 -19.853 0.51 18.51 215 CYS A CA 1
ATOM 1617 C CA B CYS A 1 217 ? -25.181 -2.320 -19.887 0.49 18.45 215 CYS A CA 1
ATOM 1618 C C . CYS A 1 217 ? -25.647 -3.246 -20.979 1.00 22.88 215 CYS A C 1
ATOM 1619 O O . CYS A 1 217 ? -26.607 -2.953 -21.688 1.00 26.09 215 CYS A O 1
ATOM 1624 N N . HIS A 1 218 ? -24.949 -4.361 -21.131 1.00 16.50 216 HIS A N 1
ATOM 1625 C CA . HIS A 1 218 ? -25.346 -5.388 -22.070 1.00 14.97 216 HIS A CA 1
ATOM 1626 C C . HIS A 1 218 ? -25.333 -6.698 -21.334 1.00 12.44 216 HIS A C 1
ATOM 1627 O O . HIS A 1 218 ? -24.312 -7.119 -20.805 1.00 18.29 216 HIS A O 1
ATOM 1634 N N . VAL A 1 219 ? -26.502 -7.310 -21.281 1.00 12.95 217 VAL A N 1
ATOM 1635 C CA . VAL A 1 219 ? -26.695 -8.544 -20.561 1.00 13.21 217 VAL A CA 1
ATOM 1636 C C . VAL A 1 219 ? -26.562 -9.679 -21.573 1.00 15.92 217 VAL A C 1
ATOM 1637 O O . VAL A 1 219 ? -27.420 -9.853 -22.427 1.00 17.73 217 VAL A O 1
ATOM 1641 N N . ILE A 1 220 ? -25.472 -10.427 -21.490 1.00 13.29 218 ILE A N 1
ATOM 1642 C CA . ILE A 1 220 ? -25.227 -11.523 -22.425 1.00 13.00 218 ILE A CA 1
ATOM 1643 C C . ILE A 1 220 ? -25.545 -12.827 -21.717 1.00 14.65 218 ILE A C 1
ATOM 1644 O O . ILE A 1 220 ? -25.001 -13.108 -20.660 1.00 14.22 218 ILE A O 1
ATOM 1649 N N . GLN A 1 221 ? -26.439 -13.605 -22.303 1.00 13.83 219 GLN A N 1
ATOM 1650 C CA . GLN A 1 221 ? -27.056 -14.732 -21.606 1.00 14.51 219 GLN A CA 1
ATOM 1651 C C . GLN A 1 221 ? -27.039 -15.988 -22.464 1.00 13.43 219 GLN A C 1
ATOM 1652 O O . GLN A 1 221 ? -27.531 -15.966 -23.595 1.00 14.84 219 GLN A O 1
ATOM 1658 N N . PRO A 1 222 ? -26.469 -17.096 -21.947 1.00 12.67 220 PRO A N 1
ATOM 1659 C CA . PRO A 1 222 ? -26.552 -18.346 -22.715 1.00 14.61 220 PRO A CA 1
ATOM 1660 C C . PRO A 1 222 ? -27.996 -18.789 -22.918 1.00 14.36 220 PRO A C 1
ATOM 1661 O O . PRO A 1 222 ? -28.835 -18.549 -22.044 1.00 17.04 220 PRO A O 1
ATOM 1665 N N . GLY A 1 223 ? -28.270 -19.432 -24.046 1.00 14.61 221 GLY A N 1
ATOM 1666 C CA . GLY A 1 223 ? -29.591 -19.961 -24.342 1.00 22.18 221 GLY A CA 1
ATOM 1667 C C . GLY A 1 223 ? -30.123 -20.927 -23.297 1.00 18.87 221 GLY A C 1
ATOM 1668 O O . GLY A 1 223 ? -31.317 -20.923 -22.998 1.00 21.60 221 GLY A O 1
ATOM 1669 N N . ASN A 1 224 ? -29.245 -21.759 -22.740 1.00 15.00 222 ASN A N 1
ATOM 1670 C CA A ASN A 1 224 ? -29.629 -22.710 -21.699 0.57 16.81 222 ASN A CA 1
ATOM 1671 C CA B ASN A 1 224 ? -29.646 -22.658 -21.662 0.43 16.90 222 ASN A CA 1
ATOM 1672 C C . ASN A 1 224 ? -28.533 -22.854 -20.644 1.00 16.95 222 ASN A C 1
ATOM 1673 O O . ASN A 1 224 ? -27.582 -23.612 -20.850 1.00 21.09 222 ASN A O 1
ATOM 1682 N N . ASP A 1 225 ? -28.679 -22.156 -19.525 1.00 15.60 223 ASP A N 1
ATOM 1683 C CA . ASP A 1 225 ? -27.687 -22.155 -18.458 1.00 14.44 223 ASP A CA 1
ATOM 1684 C C . ASP A 1 225 ? -28.370 -22.564 -17.158 1.00 16.16 223 ASP A C 1
ATOM 1685 O O . ASP A 1 225 ? -29.247 -21.838 -16.670 1.00 17.17 223 ASP A O 1
ATOM 1690 N N . VAL A 1 226 ? -27.995 -23.722 -16.607 1.00 14.42 224 VAL A N 1
ATOM 1691 C CA . VAL A 1 226 ? -28.593 -24.200 -15.359 1.00 16.56 224 VAL A CA 1
ATOM 1692 C C . VAL A 1 226 ? -28.394 -23.226 -14.201 1.00 18.91 224 VAL A C 1
ATOM 1693 O O . VAL A 1 226 ? -29.168 -23.235 -13.243 1.00 24.56 224 VAL A O 1
ATOM 1697 N N . VAL A 1 227 ? -27.379 -22.369 -14.295 1.00 16.36 225 VAL A N 1
ATOM 1698 C CA . VAL A 1 227 ? -27.069 -21.429 -13.217 1.00 14.63 225 VAL A CA 1
ATOM 1699 C C . VAL A 1 227 ? -27.924 -20.157 -13.290 1.00 16.99 225 VAL A C 1
ATOM 1700 O O . VAL A 1 227 ? -28.182 -19.509 -12.267 1.00 18.77 225 VAL A O 1
ATOM 1704 N N . VAL A 1 228 ? -28.342 -19.779 -14.492 1.00 17.26 226 VAL A N 1
ATOM 1705 C CA . VAL A 1 228 ? -29.060 -18.520 -14.698 1.00 15.28 226 VAL A CA 1
ATOM 1706 C C . VAL A 1 228 ? -30.231 -18.711 -15.649 1.00 15.26 226 VAL A C 1
ATOM 1707 O O . VAL A 1 228 ? -30.042 -18.852 -16.852 1.00 16.44 226 VAL A O 1
ATOM 1711 N N . PRO A 1 229 ? -31.455 -18.736 -15.117 1.00 16.34 227 PRO A N 1
ATOM 1712 C CA . PRO A 1 229 ? -32.592 -18.854 -16.034 1.00 16.93 227 PRO A CA 1
ATOM 1713 C C . PRO A 1 229 ? -32.725 -17.597 -16.900 1.00 19.19 227 PRO A C 1
ATOM 1714 O O . PRO A 1 229 ? -32.339 -16.520 -16.449 1.00 21.98 227 PRO A O 1
ATOM 1718 N N . VAL A 1 230 ? -33.256 -17.739 -18.112 1.00 22.53 228 VAL A N 1
ATOM 1719 C CA . VAL A 1 230 ? -33.349 -16.617 -19.051 1.00 24.17 228 VAL A CA 1
ATOM 1720 C C . VAL A 1 230 ? -34.066 -15.425 -18.443 1.00 31.95 228 VAL A C 1
ATOM 1721 O O . VAL A 1 230 ? -33.735 -14.277 -18.738 1.00 21.97 228 VAL A O 1
ATOM 1725 N N . SER A 1 231 ? -35.043 -15.700 -17.587 1.00 22.40 229 SER A N 1
ATOM 1726 C CA . SER A 1 231 ? -35.830 -14.636 -16.970 1.00 27.70 229 SER A CA 1
ATOM 1727 C C . SER A 1 231 ? -34.975 -13.690 -16.129 1.00 21.77 229 SER A C 1
ATOM 1728 O O . SER A 1 231 ? -35.318 -12.516 -15.970 1.00 23.80 229 SER A O 1
ATOM 1731 N N . VAL A 1 232 ? -33.861 -14.186 -15.596 1.00 18.24 230 VAL A N 1
ATOM 1732 C CA . VAL A 1 232 ? -32.967 -13.352 -14.798 1.00 20.02 230 VAL A CA 1
ATOM 1733 C C . VAL A 1 232 ? -32.316 -12.292 -15.678 1.00 21.34 230 VAL A C 1
ATOM 1734 O O . VAL A 1 232 ? -32.178 -11.130 -15.271 1.00 17.99 230 VAL A O 1
ATOM 1738 N N . ALA A 1 233 ? -31.932 -12.680 -16.886 1.00 18.48 231 ALA A N 1
ATOM 1739 C CA . ALA A 1 233 ? -31.366 -11.723 -17.832 1.00 19.11 231 ALA A CA 1
ATOM 1740 C C . ALA A 1 233 ? -32.341 -10.581 -18.102 1.00 21.73 231 ALA A C 1
ATOM 1741 O O . ALA A 1 233 ? -31.959 -9.406 -18.099 1.00 19.26 231 ALA A O 1
ATOM 1743 N N . TYR A 1 234 ? -33.604 -10.927 -18.323 1.00 19.88 232 TYR A N 1
ATOM 1744 C CA . TYR A 1 234 ? -34.622 -9.930 -18.614 1.00 23.77 232 TYR A CA 1
ATOM 1745 C C . TYR A 1 234 ? -34.991 -9.125 -17.370 1.00 21.69 232 TYR A C 1
ATOM 1746 O O . TYR A 1 234 ? -35.355 -7.948 -17.471 1.00 22.61 232 TYR A O 1
ATOM 1755 N N . PHE A 1 235 ? -34.876 -9.744 -16.199 1.00 22.09 233 PHE A N 1
ATOM 1756 C CA . PHE A 1 235 ? -35.041 -9.029 -14.940 1.00 20.03 233 PHE A CA 1
ATOM 1757 C C . PHE A 1 235 ? -34.015 -7.914 -14.823 1.00 22.09 233 PHE A C 1
ATOM 1758 O O . PHE A 1 235 ? -34.343 -6.783 -14.463 1.00 21.47 233 PHE A O 1
ATOM 1766 N N . MET A 1 236 ? -32.761 -8.245 -15.110 1.00 19.59 234 MET A N 1
ATOM 1767 C CA . MET A 1 236 ? -31.690 -7.284 -14.943 1.00 18.75 234 MET A CA 1
ATOM 1768 C C . MET A 1 236 ? -31.870 -6.145 -15.917 1.00 20.95 234 MET A C 1
ATOM 1769 O O . MET A 1 236 ? -31.722 -4.988 -15.547 1.00 19.02 234 MET A O 1
ATOM 1774 N N . GLN A 1 237 ? -32.213 -6.481 -17.152 1.00 20.45 235 GLN A N 1
ATOM 1775 C CA . GLN A 1 237 ? -32.392 -5.467 -18.182 1.00 25.52 235 GLN A CA 1
ATOM 1776 C C . GLN A 1 237 ? -33.482 -4.467 -17.787 1.00 28.17 235 GLN A C 1
ATOM 1777 O O . GLN A 1 237 ? -33.310 -3.247 -17.918 1.00 24.91 235 GLN A O 1
ATOM 1783 N N . GLU A 1 238 ? -34.592 -4.995 -17.282 1.00 21.22 236 GLU A N 1
ATOM 1784 C CA . GLU A 1 238 ? -35.716 -4.187 -16.821 1.00 31.64 236 GLU A CA 1
ATOM 1785 C C . GLU A 1 238 ? -35.356 -3.256 -15.658 1.00 27.32 236 GLU A C 1
ATOM 1786 O O . GLU A 1 238 ? -35.750 -2.092 -15.646 1.00 32.13 236 GLU A O 1
ATOM 1792 N N . LYS A 1 239 ? -34.595 -3.760 -14.693 1.00 21.79 237 LYS A N 1
ATOM 1793 C CA . LYS A 1 239 ? -34.276 -3.003 -13.482 1.00 20.63 237 LYS A CA 1
ATOM 1794 C C . LYS A 1 239 ? -33.174 -1.964 -13.677 1.00 25.96 237 LYS A C 1
ATOM 1795 O O . LYS A 1 239 ? -33.164 -0.928 -13.011 1.00 28.09 237 LYS A O 1
ATOM 1801 N N . ILE A 1 240 ? -32.239 -2.246 -14.577 1.00 23.74 238 ILE A N 1
ATOM 1802 C CA . ILE A 1 240 ? -31.099 -1.359 -14.798 1.00 25.25 238 ILE A CA 1
ATOM 1803 C C . ILE A 1 240 ? -31.576 -0.002 -15.316 1.00 24.88 238 ILE A C 1
ATOM 1804 O O . ILE A 1 240 ? -32.376 0.075 -16.247 1.00 27.00 238 ILE A O 1
ATOM 1809 N N . LYS A 1 241 ? -31.107 1.066 -14.679 1.00 30.21 239 LYS A N 1
ATOM 1810 C CA . LYS A 1 241 ? -31.593 2.403 -15.005 1.00 37.52 239 LYS A CA 1
ATOM 1811 C C . LYS A 1 241 ? -31.114 2.887 -16.376 1.00 34.79 239 LYS A C 1
ATOM 1812 O O . LYS A 1 241 ? -31.923 3.325 -17.198 1.00 38.01 239 LYS A O 1
ATOM 1818 N N . GLY A 1 242 ? -29.810 2.807 -16.633 1.00 24.17 240 GLY A N 1
ATOM 1819 C CA . GLY A 1 242 ? -29.270 3.289 -17.892 1.00 34.28 240 GLY A CA 1
ATOM 1820 C C . GLY A 1 242 ? -29.649 2.392 -19.058 1.00 27.79 240 GLY A C 1
ATOM 1821 O O . GLY A 1 242 ? -30.417 1.443 -18.884 1.00 29.63 240 GLY A O 1
ATOM 1822 N N . LYS A 1 243 ? -29.121 2.697 -20.244 1.00 20.75 241 LYS A N 1
ATOM 1823 C CA . LYS A 1 243 ? -29.398 1.915 -21.445 1.00 20.29 241 LYS A CA 1
ATOM 1824 C C . LYS A 1 243 ? -28.997 0.461 -21.219 1.00 30.78 241 LYS A C 1
ATOM 1825 O O . LYS A 1 243 ? -27.943 0.186 -20.645 1.00 31.25 241 LYS A O 1
ATOM 1831 N N . SER A 1 244 ? -29.833 -0.468 -21.661 1.00 21.12 242 SER A N 1
ATOM 1832 C CA A SER A 1 244 ? -29.568 -1.880 -21.423 0.50 22.59 242 SER A CA 1
ATOM 1833 C CA B SER A 1 244 ? -29.559 -1.879 -21.427 0.50 22.59 242 SER A CA 1
ATOM 1834 C C . SER A 1 244 ? -30.201 -2.755 -22.492 1.00 24.14 242 SER A C 1
ATOM 1835 O O . SER A 1 244 ? -31.337 -2.528 -22.890 1.00 25.69 242 SER A O 1
ATOM 1840 N N . THR A 1 245 ? -29.453 -3.759 -22.948 1.00 28.23 243 THR A N 1
ATOM 1841 C CA . THR A 1 245 ? -29.955 -4.743 -23.903 1.00 24.16 243 THR A CA 1
ATOM 1842 C C . THR A 1 245 ? -29.707 -6.150 -23.374 1.00 19.69 243 THR A C 1
ATOM 1843 O O . THR A 1 245 ? -28.886 -6.338 -22.487 1.00 19.38 243 THR A O 1
ATOM 1847 N N . VAL A 1 246 ? -30.440 -7.116 -23.922 1.00 19.45 244 VAL A N 1
ATOM 1848 C CA . VAL A 1 246 ? -30.215 -8.533 -23.658 1.00 20.15 244 VAL A CA 1
ATOM 1849 C C . VAL A 1 246 ? -29.794 -9.209 -24.946 1.00 20.37 244 VAL A C 1
ATOM 1850 O O . VAL A 1 246 ? -30.431 -9.037 -25.984 1.00 20.13 244 VAL A O 1
ATOM 1854 N N . GLU A 1 247 ? -28.711 -9.972 -24.878 1.00 16.65 245 GLU A N 1
ATOM 1855 C CA . GLU A 1 247 ? -28.242 -10.725 -26.024 1.00 15.46 245 GLU A CA 1
ATOM 1856 C C . GLU A 1 247 ? -28.211 -12.182 -25.613 1.00 17.60 245 GLU A C 1
ATOM 1857 O O . GLU A 1 247 ? -27.408 -12.571 -24.765 1.00 16.04 245 GLU A O 1
ATOM 1863 N N . ILE A 1 248 ? -29.113 -12.977 -26.184 1.00 18.87 246 ILE A N 1
ATOM 1864 C CA . ILE A 1 248 ? -29.110 -14.419 -25.966 1.00 17.26 246 ILE A CA 1
ATOM 1865 C C . ILE A 1 248 ? -28.188 -15.085 -26.973 1.00 17.66 246 ILE A C 1
ATOM 1866 O O . ILE A 1 248 ? -28.269 -14.812 -28.168 1.00 19.05 246 ILE A O 1
ATOM 1871 N N . ILE A 1 249 ? -27.301 -15.951 -26.494 1.00 15.54 247 ILE A N 1
ATOM 1872 C CA . ILE A 1 249 ? -26.506 -16.786 -27.384 1.00 13.85 247 ILE A CA 1
ATOM 1873 C C . ILE A 1 249 ? -27.202 -18.131 -27.501 1.00 13.39 247 ILE A C 1
ATOM 1874 O O . ILE A 1 249 ? -27.128 -18.955 -26.585 1.00 15.48 247 ILE A O 1
ATOM 1879 N N . GLU A 1 250 ? -27.883 -18.366 -28.623 1.00 14.26 248 GLU A N 1
ATOM 18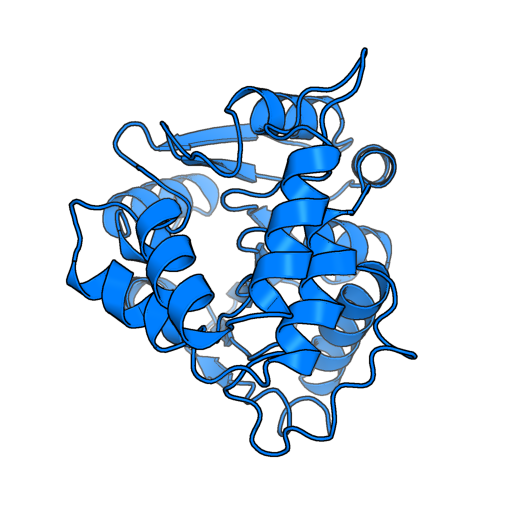80 C CA . GLU A 1 250 ? -28.879 -19.429 -28.628 1.00 15.79 248 GLU A CA 1
ATOM 1881 C C . GLU A 1 250 ? -28.306 -20.838 -28.476 1.00 16.69 248 GLU A C 1
ATOM 1882 O O . GLU A 1 250 ? -28.937 -21.675 -27.835 1.00 20.98 248 GLU A O 1
ATOM 1888 N N . ASP A 1 251 ? -27.115 -21.084 -29.013 1.00 14.38 249 ASP A N 1
ATOM 1889 C CA . ASP A 1 251 ? -26.513 -22.419 -28.922 1.00 17.03 249 ASP A CA 1
ATOM 1890 C C . ASP A 1 251 ? -25.565 -22.540 -27.726 1.00 16.22 249 ASP A C 1
ATOM 1891 O O . ASP A 1 251 ? -24.885 -23.548 -27.562 1.00 22.11 249 ASP A O 1
ATOM 1896 N N . ALA A 1 252 ? -25.509 -21.516 -26.893 1.00 14.04 250 ALA A N 1
ATOM 1897 C CA . ALA A 1 252 ? -24.673 -21.584 -25.702 1.00 13.79 250 ALA A CA 1
ATOM 1898 C C . ALA A 1 252 ? -25.366 -22.426 -24.646 1.00 14.71 250 ALA A C 1
ATOM 1899 O O . ALA A 1 252 ? -26.544 -22.237 -24.354 1.00 14.20 250 ALA A O 1
ATOM 1901 N N . ILE A 1 253 ? -24.623 -23.372 -24.086 1.00 12.73 251 ILE A N 1
ATOM 1902 C CA . ILE A 1 253 ? -25.136 -24.235 -23.015 1.00 12.41 251 ILE A CA 1
ATOM 1903 C C . ILE A 1 253 ? -24.229 -24.105 -21.819 1.00 11.75 251 ILE A C 1
ATOM 1904 O O . ILE A 1 253 ? -23.002 -24.084 -21.948 1.00 13.32 251 ILE A O 1
ATOM 1909 N N . GLY A 1 254 ? -24.831 -24.043 -20.644 1.00 11.94 252 GLY A N 1
ATOM 1910 C CA . GLY A 1 254 ? -24.058 -23.915 -19.429 1.00 12.18 252 GLY A CA 1
ATOM 1911 C C . GLY A 1 254 ? -23.556 -22.502 -19.246 1.00 12.51 252 GLY A C 1
ATOM 1912 O O . GLY A 1 254 ? -23.983 -21.561 -19.909 1.00 13.05 252 GLY A O 1
ATOM 1913 N N . HIS A 1 255 ? -22.613 -22.373 -18.329 1.00 11.77 253 HIS A N 1
ATOM 1914 C CA . HIS A 1 255 ? -22.318 -21.102 -17.707 1.00 11.11 253 HIS A CA 1
ATOM 1915 C C . HIS A 1 255 ? -21.075 -20.411 -18.226 1.00 12.85 253 HIS A C 1
ATOM 1916 O O . HIS A 1 255 ? -20.811 -19.268 -17.856 1.00 12.08 253 HIS A O 1
ATOM 1923 N N . PHE A 1 256 ? -20.335 -21.065 -19.116 1.00 11.59 254 PHE A N 1
ATOM 1924 C CA . PHE A 1 256 ? -19.039 -20.560 -19.543 1.00 10.96 254 PHE A CA 1
ATOM 1925 C C . PHE A 1 256 ? -18.913 -20.372 -21.038 1.00 12.20 254 PHE A C 1
ATOM 1926 O O . PHE A 1 256 ? -18.082 -21.013 -21.670 1.00 12.01 254 PHE A O 1
ATOM 1934 N N . PRO A 1 257 ? -19.705 -19.454 -21.608 1.00 11.25 255 PRO A N 1
ATOM 1935 C CA . PRO A 1 257 ? -19.636 -19.311 -23.065 1.00 11.94 255 PRO A CA 1
ATOM 1936 C C . PRO A 1 257 ? -18.276 -18.835 -23.571 1.00 12.11 255 PRO A C 1
ATOM 1937 O O . PRO A 1 257 ? -17.921 -19.128 -24.709 1.00 10.50 255 PRO A O 1
ATOM 1941 N N . GLN A 1 258 ? -17.506 -18.133 -22.744 1.00 11.60 256 GLN A N 1
ATOM 1942 C CA . GLN A 1 258 ? -16.184 -17.709 -23.174 1.00 10.03 256 GLN A CA 1
ATOM 1943 C C . GLN A 1 258 ? -15.247 -18.899 -23.357 1.00 9.83 256 GLN A C 1
ATOM 1944 O O . GLN A 1 258 ? -14.227 -18.775 -24.028 1.00 12.48 256 GLN A O 1
ATOM 1950 N N . MET A 1 259 ? -15.603 -20.048 -22.781 1.00 9.90 257 MET A N 1
ATOM 1951 C CA . MET A 1 259 ? -14.880 -21.289 -23.043 1.00 11.55 257 MET A CA 1
ATOM 1952 C C . MET A 1 259 ? -15.563 -22.153 -24.096 1.00 12.70 257 MET A C 1
ATOM 1953 O O . MET A 1 259 ? -14.886 -22.735 -24.937 1.00 12.81 257 MET A O 1
ATOM 1958 N N . THR A 1 260 ? -16.893 -22.223 -24.059 1.00 10.97 258 THR A N 1
ATOM 1959 C CA . THR A 1 260 ? -17.590 -23.284 -24.799 1.00 11.05 258 THR A CA 1
ATOM 1960 C C . THR A 1 260 ? -18.371 -22.802 -26.032 1.00 12.45 258 THR A C 1
ATOM 1961 O O . THR A 1 260 ? -18.807 -23.617 -26.857 1.00 12.80 258 THR A O 1
ATOM 1965 N N . SER A 1 261 ? -18.535 -21.489 -26.156 1.00 11.90 259 SER A N 1
ATOM 1966 C CA . SER A 1 261 ? -19.148 -20.865 -27.330 1.00 10.94 259 SER A CA 1
ATOM 1967 C C . SER A 1 261 ? -18.397 -19.580 -27.627 1.00 10.95 259 SER A C 1
ATOM 1968 O O . SER A 1 261 ? -19.000 -18.495 -27.749 1.00 10.84 259 SER A O 1
ATOM 1971 N N . HIS A 1 262 ? -17.078 -19.676 -27.727 1.00 11.67 260 HIS A N 1
ATOM 1972 C CA . HIS A 1 262 ? -16.275 -18.463 -27.698 1.00 9.87 260 HIS A CA 1
ATOM 1973 C C . HIS A 1 262 ? -16.379 -17.634 -28.968 1.00 12.44 260 HIS A C 1
ATOM 1974 O O . HIS A 1 262 ? -16.321 -16.406 -28.886 1.00 11.18 260 HIS A O 1
ATOM 1981 N N . LEU A 1 263 ? -16.568 -18.269 -30.121 1.00 11.65 261 LEU A N 1
ATOM 1982 C CA . LEU A 1 263 ? -16.736 -17.496 -31.347 1.00 9.97 261 LEU A CA 1
ATOM 1983 C C . LEU A 1 263 ? -18.088 -16.797 -31.368 1.00 10.57 261 LEU A C 1
ATOM 1984 O O . LEU A 1 263 ? -18.189 -15.664 -31.845 1.00 12.21 261 LEU A O 1
ATOM 1989 N N . GLU A 1 264 ? -19.112 -17.448 -30.831 1.00 12.91 262 GLU A N 1
ATOM 1990 C CA . GLU A 1 264 ? -20.427 -16.828 -30.690 1.00 11.14 262 GLU A CA 1
ATOM 1991 C C . GLU A 1 264 ? -20.336 -15.602 -29.779 1.00 11.87 262 GLU A C 1
ATOM 1992 O O . GLU A 1 264 ? -20.884 -14.545 -30.070 1.00 12.47 262 GLU A O 1
ATOM 1998 N N . LEU A 1 265 ? -19.664 -15.763 -28.642 1.00 11.28 263 LEU A N 1
ATOM 1999 C CA . LEU A 1 265 ? -19.484 -14.652 -27.722 1.00 12.34 263 LEU A CA 1
ATOM 2000 C C . LEU A 1 265 ? -18.722 -13.497 -28.384 1.00 11.72 263 LEU A C 1
ATOM 2001 O O . LEU A 1 265 ? -19.102 -12.333 -28.238 1.00 11.92 263 LEU A O 1
ATOM 2006 N N . LEU A 1 266 ? -17.662 -13.801 -29.127 1.00 10.05 264 LEU A N 1
ATOM 2007 C CA . LEU A 1 266 ? -16.924 -12.734 -29.806 1.00 10.82 264 LEU A CA 1
ATOM 2008 C C . LEU A 1 266 ? -17.792 -12.023 -30.845 1.00 12.23 264 LEU A C 1
ATOM 2009 O O . LEU A 1 266 ? -17.689 -10.806 -31.004 1.00 11.87 264 LEU A O 1
ATOM 2014 N N . GLY A 1 267 ? -18.647 -12.772 -31.538 1.00 11.72 265 GLY A N 1
ATOM 2015 C CA . GLY A 1 267 ? -19.625 -12.178 -32.439 1.00 11.92 265 GLY A CA 1
ATOM 2016 C C . GLY A 1 267 ? -20.507 -11.147 -31.751 1.00 12.16 265 GLY A C 1
ATOM 2017 O O . GLY A 1 267 ? -20.677 -10.029 -32.245 1.00 11.27 265 GLY A O 1
ATOM 2018 N N . VAL A 1 268 ? -21.047 -11.512 -30.590 1.00 11.94 266 VAL A N 1
ATOM 2019 C CA . VAL A 1 268 ? -21.883 -10.591 -29.823 1.00 11.99 266 VAL A CA 1
ATOM 2020 C C . VAL A 1 268 ? -21.075 -9.378 -29.398 1.00 14.03 266 VAL A C 1
ATOM 2021 O O . VAL A 1 268 ? -21.535 -8.246 -29.532 1.00 12.50 266 VAL A O 1
ATOM 2025 N N . MET A 1 269 ? -19.857 -9.605 -28.914 1.00 12.13 267 MET A N 1
ATOM 2026 C CA . MET A 1 269 ? -19.010 -8.502 -28.465 1.00 13.47 267 MET A CA 1
ATOM 2027 C C . MET A 1 269 ? -18.654 -7.567 -29.610 1.00 13.89 267 MET A C 1
ATOM 2028 O O . MET A 1 269 ? -18.655 -6.335 -29.444 1.00 13.24 267 MET A O 1
ATOM 2033 N N . ARG A 1 270 ? -18.368 -8.148 -30.772 1.00 12.20 268 ARG A N 1
ATOM 2034 C CA . ARG A 1 270 ? -18.057 -7.334 -31.951 1.00 14.06 268 ARG A CA 1
ATOM 2035 C C . ARG A 1 270 ? -19.228 -6.445 -32.338 1.00 12.59 268 ARG A C 1
ATOM 2036 O O . ARG A 1 270 ? -19.028 -5.286 -32.726 1.00 15.28 268 ARG A O 1
ATOM 2044 N N . ARG A 1 271 ? -20.443 -6.980 -32.238 1.00 13.34 269 ARG A N 1
ATOM 2045 C CA . ARG A 1 271 ? -21.640 -6.207 -32.544 1.00 15.44 269 ARG A CA 1
ATOM 2046 C C . ARG A 1 271 ? -21.861 -5.085 -31.524 1.00 16.44 269 ARG A C 1
ATOM 2047 O O . ARG A 1 271 ? -22.114 -3.929 -31.897 1.00 16.42 269 ARG A O 1
ATOM 2055 N N . LEU A 1 272 ? -21.752 -5.422 -30.241 1.00 13.81 270 LEU A N 1
ATOM 2056 C CA . LEU A 1 272 ? -21.983 -4.463 -29.168 1.00 13.15 270 LEU A CA 1
ATOM 2057 C C . LEU A 1 272 ? -20.930 -3.350 -29.125 1.00 17.24 270 LEU A C 1
ATOM 2058 O O . LEU A 1 272 ? -21.252 -2.174 -28.884 1.00 19.47 270 LEU A O 1
ATOM 2063 N N . LEU A 1 273 ? -19.671 -3.713 -29.336 1.00 13.37 271 LEU A N 1
ATOM 2064 C CA . LEU A 1 273 ? -18.576 -2.768 -29.121 1.00 13.35 271 LEU A CA 1
ATOM 2065 C C . LEU A 1 273 ? -17.952 -2.229 -30.397 1.00 20.03 271 LEU A C 1
ATOM 2066 O O . LEU A 1 273 ? -17.022 -1.424 -30.342 1.00 20.04 271 LEU A O 1
ATOM 2071 N N . GLU A 1 274 ? -18.459 -2.692 -31.535 1.00 17.71 272 GLU A N 1
ATOM 2072 C CA . GLU A 1 274 ? -18.058 -2.207 -32.855 1.00 17.86 272 GLU A CA 1
ATOM 2073 C C . GLU A 1 274 ? -16.560 -2.339 -33.089 1.00 20.52 272 GLU A C 1
ATOM 2074 O O . GLU A 1 274 ? -15.840 -1.350 -33.188 1.00 25.84 272 GLU A O 1
ATOM 2080 N N . PHE A 1 275 ? -16.095 -3.582 -33.162 1.00 17.58 273 PHE A N 1
ATOM 2081 C CA . PHE A 1 275 ? -14.706 -3.850 -33.521 1.00 21.98 273 PHE A CA 1
ATOM 2082 C C . PHE A 1 275 ? -14.624 -5.124 -34.366 1.00 24.55 273 PHE A C 1
ATOM 2083 O O . PHE A 1 275 ? -15.649 -5.752 -34.631 1.00 26.55 273 PHE A O 1
#